Protein AF-M1CQA8-F1 (afdb_monomer_lite)

Foldseek 3Di:
DDDDPDPPQVSVVVVVVVDVAAEDEDQAECLDPPCVPPDCWDWDDPPGPTHIYHHPCHQPALLNVVCCCVVVVPDDDCVQQQQQLDDDDPVFFDHQPVQWDDDPPDPDTGGHGNSPPLDRNCSCVRGHDPPDDDDDDDDDDDDDDDDDDDDPPPVAFEEEEEEEDVCCVVVVDPDPVLVVVCVVCVVVRHHYPYYYYFYLDLQRLLVVCLVRVVPGPYYHYDDLLALDPSSRNVVSVCVNSVHDFHFDVSVLVVVCVVVPPPPPDDPSSSRSNGDDDDDDD

InterPro domains:
  IPR001453 MoaB/Mog domain [PF00994] (161-259)
  IPR001453 MoaB/Mog domain [SM00852] (160-280)
  IPR002500 Phosphoadenosine phosphosulphate reductase domain [PF01507] (13-95)
  IPR014729 Rossmann-like alpha/beta/alpha sandwich fold [G3DSA:3.40.50.620] (3-131)
  IPR036425 MoaB/Mog-like domain superfamily [G3DSA:3.40.980.10] (155-278)
  IPR036425 MoaB/Mog-like domain superfamily [SSF53218] (156-260)

Organism: Solanum tuberosum (NCBI:txid4113)

Sequence (281 aa):
MDILRLDFKSGLEALLKANPIRAIFLGVRIGDPTAVGQEQFSPSSPGWPPFMRVNPILDWSYRDVWAFLLVCKVRYCSLYDQGYTSIGSIHDTVPNALLCIRNDNNSEQKFRPAYLLADGRLERSGRVKKFSAPVCGKLSSVCNGLKIEDLNSNNMLTASIIAVGDEILFGTVEDKLGSVLCRKLHSIGWATSLLAVTRNDIDSVAEEVERQKSANDMVFIYGGVGPLHSDVTVAGVAKAFGVRMAPDEEFEEHLRHLIGEKCTGDKNEVKSLLMIKFHRF

pLDDT: mean 78.63, std 20.74, range [25.95, 97.75]

Secondary structure (DSSP, 8-state):
-----S-HHHHHHHHHHHS---EEE----TTSTT-TT--SEEEPPTTSPP-EEE-TTTT--HHHHHHHHHHTT----TTGGGT-SS---TTTB---GGGEE--TT-SSPEE--GGG-S-GGGTTTTB------------------------------EEEEEEE-HHHHTTSS---HHHHHHHHHHHTT-EEEEEEEE-SSHHHHHHHHHHHHTT-SEEEEESS-SSSTT--HHHHHHHHTT------HHHHHHHHHHHGGG--S-TTTGGG---------

Radius of gyration: 25.01 Å; chains: 1; bounding box: 65×77×58 Å

Structure (mmCIF, N/CA/C/O backbone):
data_AF-M1CQA8-F1
#
_entry.id   AF-M1CQA8-F1
#
loop_
_atom_site.group_PDB
_atom_site.id
_atom_site.type_symbol
_atom_site.label_atom_id
_atom_site.label_alt_id
_atom_site.label_comp_id
_atom_site.label_asym_id
_atom_site.label_entity_id
_atom_site.label_seq_id
_atom_site.pdbx_PDB_ins_code
_atom_site.Cartn_x
_atom_site.Cartn_y
_atom_site.Cartn_z
_atom_site.occupancy
_atom_site.B_iso_or_equiv
_atom_site.auth_seq_id
_atom_site.auth_comp_id
_atom_site.auth_asym_id
_atom_site.auth_atom_id
_atom_site.pdbx_PDB_model_num
ATOM 1 N N . MET A 1 1 ? -24.572 2.070 23.425 1.00 50.31 1 MET A N 1
ATOM 2 C CA . MET A 1 1 ? -23.670 2.787 22.502 1.00 50.31 1 MET A CA 1
ATOM 3 C C . MET A 1 1 ? -23.592 4.206 23.009 1.00 50.31 1 MET A C 1
ATOM 5 O O . MET A 1 1 ? -24.602 4.897 22.954 1.00 50.31 1 MET A O 1
ATOM 9 N N . ASP A 1 2 ? -22.443 4.604 23.538 1.00 61.88 2 ASP A N 1
ATOM 10 C CA . ASP A 1 2 ? -22.225 5.987 23.949 1.00 61.88 2 ASP A CA 1
ATOM 11 C C . ASP A 1 2 ? -21.844 6.806 22.717 1.00 61.88 2 ASP A C 1
ATOM 13 O O . ASP A 1 2 ? -20.936 6.439 21.971 1.00 61.88 2 ASP A O 1
ATOM 17 N N . ILE A 1 3 ? -22.578 7.888 22.464 1.00 70.62 3 ILE A N 1
ATOM 18 C CA . ILE A 1 3 ? -22.318 8.782 21.334 1.00 70.62 3 ILE A CA 1
ATOM 19 C C . ILE A 1 3 ? -21.523 9.973 21.859 1.00 70.62 3 ILE A C 1
ATOM 21 O O . ILE A 1 3 ? -22.058 10.832 22.562 1.00 70.62 3 ILE A O 1
ATOM 25 N N . LEU A 1 4 ? -20.244 10.036 21.497 1.00 67.19 4 LEU A N 1
ATOM 26 C CA . LEU A 1 4 ? -19.391 11.185 21.783 1.00 67.19 4 LEU A CA 1
ATOM 27 C C . LEU A 1 4 ? -19.740 12.316 20.804 1.00 67.19 4 LEU A C 1
ATOM 29 O O . LEU A 1 4 ? -19.636 12.147 19.593 1.00 67.19 4 LEU A O 1
ATOM 33 N N . ARG A 1 5 ? -20.180 13.466 21.331 1.00 77.00 5 ARG A N 1
ATOM 34 C CA . ARG A 1 5 ? -20.538 14.665 20.537 1.00 77.00 5 ARG A CA 1
ATOM 35 C C . ARG A 1 5 ? -19.385 15.657 20.348 1.00 77.00 5 ARG A C 1
ATOM 37 O O . ARG A 1 5 ? -19.578 16.700 19.732 1.00 77.00 5 ARG A O 1
ATOM 44 N N . LEU A 1 6 ? -18.225 15.363 20.925 1.00 79.81 6 LEU A N 1
ATOM 45 C CA . LEU A 1 6 ? -17.011 16.167 20.792 1.00 79.81 6 LEU A CA 1
ATOM 46 C C . LEU A 1 6 ? -16.274 15.805 19.497 1.00 79.81 6 LEU A C 1
ATOM 48 O O . LEU A 1 6 ? -16.574 14.784 18.874 1.00 79.81 6 LEU A O 1
ATOM 52 N N . ASP A 1 7 ? -15.285 16.612 19.109 1.00 86.38 7 ASP A N 1
ATOM 53 C CA . ASP A 1 7 ? -14.330 16.177 18.094 1.00 86.38 7 ASP A CA 1
ATOM 54 C C . ASP A 1 7 ? -13.608 14.903 18.558 1.00 86.38 7 ASP A C 1
ATOM 56 O O . ASP A 1 7 ? -13.521 14.595 19.751 1.00 86.38 7 ASP A O 1
ATOM 60 N N . PHE A 1 8 ? -13.101 14.134 17.597 1.00 86.44 8 PHE A N 1
ATOM 61 C CA . PHE A 1 8 ? -12.578 12.798 17.864 1.00 86.44 8 PHE A CA 1
ATOM 62 C C . PHE A 1 8 ? -11.457 12.792 18.914 1.00 86.44 8 PHE A C 1
ATOM 64 O O . PHE A 1 8 ? -11.415 11.892 19.753 1.00 86.44 8 PHE A O 1
ATOM 71 N N . LYS A 1 9 ? -10.580 13.805 18.915 1.00 89.62 9 LYS A N 1
ATOM 72 C CA . LYS A 1 9 ? -9.473 13.884 19.871 1.00 89.62 9 LYS A CA 1
ATOM 73 C C . LYS A 1 9 ? -9.993 14.175 21.276 1.00 89.62 9 LYS A C 1
ATOM 75 O O . LYS A 1 9 ? -9.670 13.424 22.194 1.00 89.62 9 LYS A O 1
ATOM 80 N N . SER A 1 10 ? -10.817 15.207 21.455 1.00 90.19 10 SER A N 1
ATOM 81 C CA . SER A 1 10 ? -11.375 15.526 22.776 1.00 90.19 10 SER A CA 1
ATOM 82 C C . SER A 1 10 ? -12.298 14.426 23.305 1.00 90.19 10 SER A C 1
ATOM 84 O O . SER A 1 10 ? -12.284 14.133 24.501 1.00 90.19 10 SER A O 1
ATOM 86 N N . GLY A 1 11 ? -13.052 13.760 22.427 1.00 90.62 11 GLY A N 1
ATOM 87 C CA . GLY A 1 11 ? -13.847 12.584 22.782 1.00 90.62 11 GLY A CA 1
ATOM 88 C C . GLY A 1 11 ? -12.982 11.425 23.284 1.00 90.62 11 GLY A C 1
ATOM 89 O O . GLY A 1 11 ? -13.295 10.824 24.312 1.00 90.62 11 GLY A O 1
ATOM 90 N N . LEU A 1 12 ? -11.865 11.150 22.605 1.00 90.69 12 LEU A N 1
ATOM 91 C CA . LEU A 1 12 ? -10.917 10.119 23.019 1.00 90.69 12 LEU A CA 1
ATOM 92 C C . LEU A 1 12 ? -10.228 10.470 24.345 1.00 90.69 12 LEU A C 1
ATOM 94 O O . LEU A 1 12 ? -10.113 9.616 25.220 1.00 90.69 12 LEU A O 1
ATOM 98 N N . GLU A 1 13 ? -9.820 11.727 24.534 1.00 91.62 13 GLU A N 1
ATOM 99 C CA . GLU A 1 13 ? -9.256 12.204 25.803 1.00 91.62 13 GLU A CA 1
ATOM 100 C C . GLU A 1 13 ? -10.237 12.028 26.968 1.00 91.62 13 GLU A C 1
ATOM 102 O O . GLU A 1 13 ? -9.842 11.571 28.042 1.00 91.62 13 GLU A O 1
ATOM 107 N N . ALA A 1 14 ? -11.515 12.360 26.767 1.00 90.56 14 ALA A N 1
ATOM 108 C CA . ALA A 1 14 ? -12.550 12.164 27.777 1.00 90.56 14 ALA A CA 1
ATOM 109 C C . ALA A 1 14 ? -12.752 10.674 28.104 1.00 90.56 14 ALA A C 1
ATOM 111 O O . ALA A 1 14 ? -12.823 10.310 29.278 1.00 90.56 14 ALA A O 1
ATOM 112 N N . LEU A 1 15 ? -12.775 9.809 27.084 1.00 90.31 15 LEU A N 1
ATOM 113 C CA . LEU A 1 15 ? -12.930 8.361 27.246 1.00 90.31 15 LEU A CA 1
ATOM 114 C C . LEU A 1 15 ? -11.783 7.740 28.059 1.00 90.31 15 LEU A C 1
ATOM 116 O O . LEU A 1 15 ? -12.037 6.929 28.951 1.00 90.31 15 LEU A O 1
ATOM 120 N N . LEU A 1 16 ? -10.542 8.140 27.765 1.00 91.62 16 LEU A N 1
ATOM 121 C CA . LEU A 1 16 ? -9.335 7.664 28.448 1.00 91.62 16 LEU A CA 1
ATOM 122 C C . LEU A 1 16 ? -9.201 8.213 29.874 1.00 91.62 16 LEU A C 1
ATOM 124 O O . LEU A 1 16 ? -8.612 7.559 30.726 1.00 91.62 16 LEU A O 1
ATOM 128 N N . LYS A 1 17 ? -9.749 9.400 30.163 1.00 90.44 17 LYS A N 1
ATOM 129 C CA . LYS A 1 17 ? -9.827 9.922 31.539 1.00 90.44 17 LYS A CA 1
ATOM 130 C C . LYS A 1 17 ? -10.884 9.197 32.367 1.00 90.44 17 LYS A C 1
ATOM 132 O O . LYS A 1 17 ? -10.680 8.982 33.556 1.00 90.44 17 LYS A O 1
ATOM 137 N N . ALA A 1 18 ? -12.012 8.848 31.750 1.00 92.56 18 ALA A N 1
ATOM 138 C CA . ALA A 1 18 ? -13.124 8.195 32.430 1.00 92.56 18 ALA A CA 1
ATOM 139 C C . ALA A 1 18 ? -12.870 6.705 32.716 1.00 92.56 18 ALA A C 1
ATOM 141 O O . ALA A 1 18 ? -13.478 6.154 33.630 1.00 92.56 18 ALA A O 1
ATOM 142 N N . ASN A 1 19 ? -11.989 6.052 31.952 1.00 90.50 19 ASN A N 1
ATOM 143 C CA . ASN A 1 19 ? -11.763 4.610 32.032 1.00 90.50 19 ASN A CA 1
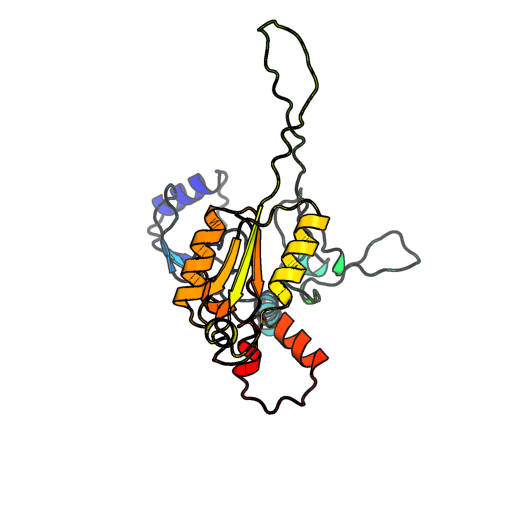ATOM 144 C C . ASN A 1 19 ? -10.264 4.275 32.040 1.00 90.50 19 ASN A C 1
ATOM 146 O O . ASN A 1 19 ? -9.507 4.896 31.298 1.00 90.50 19 ASN A O 1
ATOM 150 N N . PRO A 1 20 ? -9.817 3.237 32.771 1.00 91.50 20 PRO A N 1
ATOM 151 C CA . PRO A 1 20 ? -8.413 2.816 32.819 1.00 91.50 20 PRO A CA 1
ATOM 152 C C . PRO A 1 20 ? -7.988 2.030 31.559 1.00 91.50 20 PRO A C 1
ATOM 154 O O . PRO A 1 20 ? -7.476 0.913 31.635 1.00 91.50 20 PRO A O 1
ATOM 157 N N . ILE A 1 21 ? -8.224 2.595 30.375 1.00 94.12 21 ILE A N 1
ATOM 158 C CA . ILE A 1 21 ? -7.898 1.982 29.083 1.00 94.12 21 ILE A CA 1
ATOM 159 C C . ILE A 1 21 ? -6.398 2.143 28.822 1.00 94.12 21 ILE A C 1
ATOM 161 O O . ILE A 1 21 ? -5.878 3.254 28.789 1.00 94.12 21 ILE A O 1
ATOM 165 N N . ARG A 1 22 ? -5.698 1.024 28.602 1.00 92.44 22 ARG A N 1
ATOM 166 C CA . ARG A 1 22 ? -4.252 1.016 28.290 1.00 92.44 22 ARG A CA 1
ATOM 167 C C . ARG A 1 22 ? -3.959 0.762 26.813 1.00 92.44 22 ARG A C 1
ATOM 169 O O . ARG A 1 22 ? -2.916 1.178 26.312 1.00 92.44 22 ARG A O 1
ATOM 176 N N . ALA A 1 23 ? -4.870 0.079 26.126 1.00 95.50 23 ALA A N 1
ATOM 177 C CA . ALA A 1 23 ? -4.721 -0.319 24.737 1.00 95.50 23 ALA A CA 1
ATOM 178 C C . ALA A 1 23 ? -6.053 -0.207 23.993 1.00 95.50 23 ALA A C 1
ATOM 180 O O . ALA A 1 23 ? -7.115 -0.432 24.575 1.00 95.50 23 ALA A O 1
ATOM 181 N N . ILE A 1 24 ? -5.978 0.125 22.708 1.00 95.12 24 ILE A N 1
ATOM 182 C CA . ILE A 1 24 ? -7.124 0.240 21.810 1.00 95.12 24 ILE A CA 1
ATOM 183 C C . ILE A 1 24 ? -6.837 -0.594 20.566 1.00 95.12 24 ILE A C 1
ATOM 185 O O . ILE A 1 24 ? -5.811 -0.408 19.910 1.00 95.12 24 ILE A O 1
ATOM 189 N N . PHE A 1 25 ? -7.763 -1.495 20.240 1.00 95.44 25 PHE A N 1
ATOM 190 C CA . PHE A 1 25 ? -7.742 -2.233 18.984 1.00 95.44 25 PHE A CA 1
ATOM 191 C C . PHE A 1 25 ? -8.214 -1.335 17.844 1.00 95.44 25 PHE A C 1
ATOM 193 O O . PHE A 1 25 ? -9.294 -0.748 17.920 1.00 95.44 25 PHE A O 1
ATOM 200 N N . LEU A 1 26 ? -7.418 -1.247 16.785 1.00 93.75 26 LEU A N 1
ATOM 201 C CA . LEU A 1 26 ? -7.743 -0.498 15.580 1.00 93.75 26 LEU A CA 1
ATOM 202 C C . LEU A 1 26 ? -7.804 -1.451 14.387 1.00 93.75 26 LEU A C 1
ATOM 204 O O . LEU A 1 26 ? -6.929 -2.291 14.187 1.00 93.75 26 LEU A O 1
ATOM 208 N N . GLY A 1 27 ? -8.842 -1.291 13.570 1.00 92.69 27 GLY A N 1
ATOM 209 C CA . GLY A 1 27 ? -9.016 -2.024 12.316 1.00 92.69 27 GLY A CA 1
ATOM 210 C C . GLY A 1 27 ? -8.320 -1.349 11.135 1.00 92.69 27 GLY A C 1
ATOM 211 O O . GLY A 1 27 ? -8.938 -1.215 10.085 1.00 92.69 27 GLY A O 1
ATOM 212 N N . VAL A 1 28 ? -7.095 -0.848 11.323 1.00 91.69 28 VAL A N 1
ATOM 213 C CA . VAL A 1 28 ? -6.298 -0.241 10.243 1.00 91.69 28 VAL A CA 1
ATOM 214 C C . VAL A 1 28 ? -5.466 -1.304 9.532 1.00 91.69 28 VAL A C 1
ATOM 216 O O . VAL A 1 28 ? -4.952 -2.218 10.175 1.00 91.69 28 VAL A O 1
ATOM 219 N N . ARG A 1 29 ? -5.309 -1.156 8.217 1.00 92.88 29 ARG A N 1
ATOM 220 C CA . ARG A 1 29 ? -4.449 -1.987 7.359 1.00 92.88 29 ARG A CA 1
ATOM 221 C C . ARG A 1 29 ? -3.338 -1.141 6.752 1.00 92.88 29 ARG A C 1
ATOM 223 O O . ARG A 1 29 ? -3.488 0.068 6.611 1.00 92.88 29 ARG A O 1
ATOM 230 N N . ILE A 1 30 ? -2.243 -1.760 6.321 1.00 85.56 30 ILE A N 1
ATOM 231 C CA . ILE A 1 30 ? -1.056 -1.073 5.786 1.00 85.56 30 ILE A CA 1
ATOM 232 C C . ILE A 1 30 ? -1.360 -0.236 4.534 1.00 85.56 30 ILE A C 1
ATOM 234 O O . ILE A 1 30 ? -0.685 0.751 4.257 1.00 85.56 30 ILE A O 1
ATOM 238 N N . GLY A 1 31 ? -2.411 -0.602 3.793 1.00 79.12 31 GLY A N 1
ATOM 239 C CA . GLY A 1 31 ? -2.896 0.151 2.638 1.00 79.12 31 GLY A CA 1
ATOM 240 C C . GLY A 1 31 ? -3.674 1.427 2.982 1.00 79.12 31 GLY A C 1
ATOM 241 O O . GLY A 1 31 ? -3.933 2.222 2.074 1.00 79.12 31 GLY A O 1
ATOM 242 N N . ASP A 1 32 ? -4.045 1.635 4.249 1.00 86.56 32 ASP A N 1
ATOM 243 C CA . ASP A 1 32 ? -4.839 2.782 4.680 1.00 86.56 32 ASP A CA 1
ATOM 244 C C . ASP A 1 32 ? -3.980 4.048 4.844 1.00 86.56 32 ASP A C 1
ATOM 246 O O . ASP A 1 32 ? -2.866 3.980 5.368 1.00 86.56 32 ASP A O 1
ATOM 250 N N . PRO A 1 33 ? -4.508 5.246 4.507 1.00 85.31 33 PRO A N 1
ATOM 251 C CA . PRO A 1 33 ? -3.751 6.500 4.605 1.00 85.31 33 PRO A CA 1
ATOM 252 C C . PRO A 1 33 ? -3.179 6.802 5.997 1.00 85.31 33 PRO A C 1
ATOM 254 O O . PRO A 1 33 ? -2.186 7.507 6.120 1.00 85.31 33 PRO A O 1
ATOM 257 N N . THR A 1 34 ? -3.813 6.294 7.056 1.00 82.94 34 THR A N 1
ATOM 258 C CA . THR A 1 34 ? -3.425 6.554 8.449 1.00 82.94 34 THR A CA 1
ATOM 259 C C . THR A 1 34 ? -2.436 5.535 9.011 1.00 82.94 34 THR A C 1
ATOM 261 O O . THR A 1 34 ? -1.974 5.717 10.135 1.00 82.94 34 THR A O 1
ATOM 264 N N . ALA A 1 35 ? -2.136 4.454 8.284 1.00 84.62 35 ALA A N 1
ATOM 265 C CA . ALA A 1 35 ? -1.299 3.355 8.767 1.00 84.62 35 ALA A CA 1
ATOM 266 C C . ALA A 1 35 ? 0.203 3.559 8.510 1.00 84.62 35 ALA A C 1
ATOM 268 O O . ALA A 1 35 ? 1.012 2.762 8.980 1.00 84.62 35 ALA A O 1
ATOM 269 N N . VAL A 1 36 ? 0.587 4.620 7.791 1.00 80.31 36 VAL A N 1
ATOM 270 C CA . VAL A 1 36 ? 1.990 4.917 7.464 1.00 80.31 36 VAL A CA 1
ATOM 271 C C . VAL A 1 36 ? 2.831 4.991 8.743 1.00 80.31 36 VAL A C 1
ATOM 273 O O . VAL A 1 36 ? 2.519 5.753 9.658 1.00 80.31 36 VAL A O 1
ATOM 276 N N . GLY A 1 37 ? 3.886 4.174 8.805 1.00 80.56 37 GLY A N 1
ATOM 277 C CA . GLY A 1 37 ? 4.798 4.096 9.950 1.00 80.56 37 GLY A CA 1
ATOM 278 C C . GLY A 1 37 ? 4.223 3.423 11.202 1.00 80.56 37 GLY A C 1
ATOM 279 O O . GLY A 1 37 ? 4.862 3.467 12.250 1.00 80.56 37 GLY A O 1
ATOM 280 N N . GLN A 1 38 ? 3.030 2.821 11.138 1.00 86.56 38 GLN A N 1
ATOM 281 C CA . GLN A 1 38 ? 2.493 2.045 12.255 1.00 86.56 38 GLN A CA 1
ATOM 282 C C . GLN A 1 38 ? 2.997 0.600 12.231 1.00 86.56 38 GLN A C 1
ATOM 284 O O . GLN A 1 38 ? 3.087 -0.035 11.183 1.00 86.56 38 GLN A O 1
ATOM 289 N N . GLU A 1 39 ? 3.249 0.064 13.422 1.00 90.50 39 GLU A N 1
ATOM 290 C CA . GLU A 1 39 ? 3.505 -1.357 13.655 1.00 90.50 39 GLU A CA 1
ATOM 291 C C . GLU A 1 39 ? 2.263 -2.048 14.236 1.00 90.50 39 GLU A C 1
ATOM 293 O O . GLU A 1 39 ? 1.253 -1.404 14.543 1.00 90.50 39 GLU A O 1
ATOM 298 N N . GLN A 1 40 ? 2.334 -3.373 14.407 1.00 92.38 40 GLN A N 1
ATOM 299 C CA . GLN A 1 40 ? 1.255 -4.161 15.014 1.00 92.38 40 GLN A CA 1
ATOM 300 C C . GLN A 1 40 ? 0.932 -3.686 16.441 1.00 92.38 40 GLN A C 1
ATOM 302 O O . GLN A 1 40 ? -0.229 -3.692 16.852 1.00 92.38 40 GLN A O 1
ATOM 307 N N . PHE A 1 41 ? 1.953 -3.204 17.154 1.00 94.44 41 PHE A N 1
ATOM 308 C CA . PHE A 1 41 ? 1.840 -2.507 18.428 1.00 94.44 41 PHE A CA 1
ATOM 309 C C . PHE A 1 41 ? 2.596 -1.188 18.321 1.00 94.44 41 PHE A C 1
ATOM 311 O O . PHE A 1 41 ? 3.786 -1.187 18.031 1.00 94.44 41 PHE A O 1
ATOM 318 N N . SER A 1 42 ? 1.931 -0.057 18.538 1.00 92.31 42 SER A N 1
ATOM 319 C CA . SER A 1 42 ? 2.614 1.242 18.518 1.00 92.31 42 SER A CA 1
ATOM 320 C C . SER A 1 42 ? 1.983 2.231 19.496 1.00 92.31 42 SER A C 1
ATOM 322 O O . SER A 1 42 ? 0.765 2.220 19.675 1.00 92.31 42 SER A O 1
ATOM 324 N N . PRO A 1 43 ? 2.763 3.114 20.143 1.00 93.94 43 PRO A N 1
ATOM 325 C CA . PRO A 1 43 ? 2.196 4.159 20.987 1.00 93.94 43 PRO A CA 1
ATOM 326 C C . PRO A 1 43 ? 1.401 5.165 20.147 1.00 93.94 43 PRO A C 1
ATOM 328 O O . PRO A 1 43 ? 1.681 5.366 18.966 1.00 93.94 43 PRO A O 1
ATOM 331 N N . SER A 1 44 ? 0.429 5.835 20.759 1.00 91.94 44 SER A N 1
ATOM 332 C CA . SER A 1 44 ? -0.251 6.994 20.173 1.00 91.94 44 SER A CA 1
ATOM 333 C C . SER A 1 44 ? 0.741 8.066 19.696 1.00 91.94 44 SER A C 1
ATOM 335 O O . SER A 1 44 ? 1.799 8.264 20.292 1.00 91.94 44 SER A O 1
ATOM 337 N N . SER A 1 45 ? 0.381 8.798 18.641 1.00 89.25 45 SER A N 1
ATOM 338 C CA . SER A 1 45 ? 1.242 9.839 18.068 1.00 89.25 45 SER A CA 1
ATOM 339 C C . SER A 1 45 ? 1.419 11.036 19.019 1.00 89.25 45 SER A C 1
ATOM 341 O O . SER A 1 45 ? 0.533 11.297 19.838 1.00 89.25 45 SER A O 1
ATOM 343 N N . PRO A 1 46 ? 2.509 11.818 18.898 1.00 89.94 46 PRO A N 1
ATOM 344 C CA . PRO A 1 46 ? 2.682 13.043 19.675 1.00 89.94 46 PRO A CA 1
ATOM 345 C C . PRO A 1 46 ? 1.469 13.976 19.563 1.00 89.94 46 PRO A C 1
ATOM 347 O O . PRO A 1 46 ? 0.898 14.154 18.487 1.00 89.94 46 PRO A O 1
ATOM 350 N N . GLY A 1 47 ? 1.053 14.555 20.690 1.00 89.56 47 GLY A N 1
ATOM 351 C CA . GLY A 1 47 ? -0.124 15.423 20.759 1.00 89.56 47 GLY A CA 1
ATOM 352 C C . GLY A 1 47 ? -1.470 14.692 20.835 1.00 89.56 47 GLY A C 1
ATOM 353 O O . GLY A 1 47 ? -2.493 15.368 20.925 1.00 89.56 47 GLY A O 1
ATOM 354 N N . TRP A 1 48 ? -1.495 13.357 20.832 1.00 91.19 48 TRP A N 1
ATOM 355 C CA . TRP A 1 48 ? -2.664 12.549 21.201 1.00 91.19 48 TRP A CA 1
ATOM 356 C C . TRP A 1 48 ? -2.558 12.079 22.656 1.00 91.19 48 TRP A C 1
ATOM 358 O O . TRP A 1 48 ? -1.443 11.976 23.175 1.00 91.19 48 TRP A O 1
ATOM 368 N N . PRO A 1 49 ? -3.685 11.786 23.334 1.00 91.69 49 PRO A N 1
ATOM 369 C CA . PRO A 1 49 ? -3.623 11.164 24.650 1.00 91.69 49 PRO A CA 1
ATOM 370 C C . PRO A 1 49 ? -2.871 9.826 24.584 1.00 91.69 49 PRO A C 1
ATOM 372 O O . PRO A 1 49 ? -2.979 9.129 23.575 1.00 91.69 49 PRO A O 1
ATOM 375 N N . PRO A 1 50 ? -2.127 9.455 25.640 1.00 92.25 50 PRO A N 1
ATOM 376 C CA . PRO A 1 50 ? -1.286 8.266 25.631 1.00 92.25 50 PRO A CA 1
ATOM 377 C C . PRO A 1 50 ? -2.119 6.980 25.693 1.00 92.25 50 PRO A C 1
ATOM 379 O O . PRO A 1 50 ? -2.852 6.754 26.653 1.00 92.25 50 PRO A O 1
ATOM 382 N N . PHE A 1 51 ? -1.963 6.109 24.696 1.00 94.75 51 PHE A N 1
ATOM 383 C CA . PHE A 1 51 ? -2.462 4.728 24.707 1.00 94.75 51 PHE A CA 1
ATOM 384 C C . PHE A 1 51 ? -1.656 3.850 23.738 1.00 94.75 51 PHE A C 1
ATOM 386 O O . PHE A 1 51 ? -0.975 4.357 22.845 1.00 94.75 51 PHE A O 1
ATOM 393 N N . MET A 1 52 ? -1.739 2.526 23.897 1.00 96.25 52 MET A N 1
ATOM 394 C CA . MET A 1 52 ? -1.175 1.568 22.942 1.00 96.25 52 MET A CA 1
ATOM 395 C C . MET A 1 52 ? -2.167 1.299 21.802 1.00 96.25 52 MET A C 1
ATOM 397 O O . MET A 1 52 ? -3.285 0.843 22.050 1.00 96.25 52 MET A O 1
ATOM 401 N N . ARG A 1 53 ? -1.762 1.532 20.553 1.00 95.69 53 ARG A N 1
ATOM 402 C CA . ARG A 1 53 ? -2.467 1.029 19.368 1.00 95.69 53 ARG A CA 1
ATOM 403 C C . ARG A 1 53 ? -2.146 -0.446 19.191 1.00 95.69 53 ARG A C 1
ATOM 405 O O . ARG A 1 53 ? -0.975 -0.821 19.192 1.00 95.69 53 ARG A O 1
ATOM 412 N N . VAL A 1 54 ? -3.182 -1.254 19.016 1.00 96.75 54 VAL A N 1
ATOM 413 C CA . VAL A 1 54 ? -3.076 -2.669 18.660 1.00 96.75 54 VAL A CA 1
ATOM 414 C C . VAL A 1 54 ? -3.750 -2.844 17.307 1.00 96.75 54 VAL A C 1
ATOM 416 O O . VAL A 1 54 ? -4.942 -2.569 17.191 1.00 96.75 54 VAL A O 1
ATOM 419 N N . ASN A 1 55 ? -3.003 -3.289 16.298 1.00 95.00 55 ASN A N 1
ATOM 420 C CA . ASN A 1 55 ? -3.446 -3.387 14.905 1.00 95.00 55 ASN A CA 1
ATOM 421 C C . ASN A 1 55 ? -3.417 -4.861 14.439 1.00 95.00 55 ASN A C 1
ATOM 423 O O . ASN A 1 55 ? -2.477 -5.256 13.751 1.00 95.00 55 ASN A O 1
ATOM 427 N N . PRO A 1 56 ? -4.395 -5.716 14.810 1.00 94.25 56 PRO A N 1
ATOM 428 C CA . PRO A 1 56 ? -4.318 -7.163 14.564 1.00 94.25 56 PRO A CA 1
ATOM 429 C C . PRO A 1 56 ? -4.380 -7.561 13.092 1.00 94.25 56 PRO A C 1
ATOM 431 O O . PRO A 1 56 ? -3.985 -8.668 12.751 1.00 94.25 56 PRO A O 1
ATOM 434 N N . ILE A 1 57 ? -4.927 -6.679 12.255 1.00 93.75 57 ILE A N 1
ATOM 435 C CA . ILE A 1 57 ? -5.152 -6.910 10.827 1.00 93.75 57 ILE A CA 1
ATOM 436 C C . ILE A 1 57 ? -4.270 -6.006 9.961 1.00 93.75 57 ILE A C 1
ATOM 438 O O . ILE A 1 57 ? -4.606 -5.749 8.812 1.00 93.75 57 ILE A O 1
ATOM 442 N N . LEU A 1 58 ? -3.173 -5.466 10.505 1.00 90.94 58 LEU A N 1
ATOM 443 C CA . LEU A 1 58 ? -2.345 -4.471 9.812 1.00 90.94 58 LEU A CA 1
ATOM 444 C C . LEU A 1 58 ? -1.859 -4.961 8.440 1.00 90.94 58 LEU A C 1
ATOM 446 O O . LEU A 1 58 ? -1.764 -4.196 7.489 1.00 90.94 58 LEU A O 1
ATOM 450 N N . ASP A 1 59 ? -1.568 -6.243 8.358 1.00 86.94 59 ASP A N 1
ATOM 451 C CA . ASP A 1 59 ? -1.032 -6.995 7.237 1.00 86.94 59 ASP A CA 1
ATOM 452 C C . ASP A 1 59 ? -2.115 -7.663 6.371 1.00 86.94 59 ASP A C 1
ATOM 454 O O . ASP A 1 59 ? -1.786 -8.322 5.391 1.00 86.94 59 ASP A O 1
ATOM 458 N N . TRP A 1 60 ? -3.402 -7.454 6.673 1.00 91.25 60 TRP A N 1
ATOM 459 C CA . TRP A 1 60 ? -4.499 -7.973 5.853 1.00 91.25 60 TRP A CA 1
ATOM 460 C C . TRP A 1 60 ? -4.672 -7.163 4.566 1.00 91.25 60 TRP A C 1
ATOM 462 O O . TRP A 1 60 ? -4.696 -5.927 4.573 1.00 91.25 60 TRP A O 1
ATOM 472 N N . SER A 1 61 ? -4.892 -7.869 3.462 1.00 86.75 61 SER A N 1
ATOM 473 C CA . SER A 1 61 ? -5.281 -7.302 2.173 1.00 86.75 61 SER A CA 1
ATOM 474 C C . SER A 1 61 ? -6.781 -6.964 2.117 1.00 86.75 61 SER A C 1
ATOM 476 O O . SER A 1 61 ? -7.550 -7.193 3.054 1.00 86.75 61 SER A O 1
ATOM 478 N N . TYR A 1 62 ? -7.238 -6.382 1.003 1.00 91.12 62 TYR A N 1
ATOM 479 C CA . TYR A 1 62 ? -8.675 -6.219 0.731 1.00 91.12 62 TYR A CA 1
ATOM 480 C C . TYR A 1 62 ? -9.397 -7.569 0.651 1.00 91.12 62 TYR A C 1
ATOM 482 O O . TYR A 1 62 ? -10.508 -7.725 1.162 1.00 91.12 62 TYR A O 1
ATOM 490 N N . ARG A 1 63 ? -8.736 -8.557 0.044 1.00 89.69 63 ARG A N 1
ATOM 491 C CA . ARG A 1 63 ? -9.250 -9.910 -0.129 1.00 89.69 63 ARG A CA 1
ATOM 492 C C . ARG A 1 63 ? -9.389 -10.630 1.205 1.00 89.69 63 ARG A C 1
ATOM 494 O O . ARG A 1 63 ? -10.433 -11.230 1.427 1.00 89.69 63 ARG A O 1
ATOM 501 N N . ASP A 1 64 ? -8.407 -10.517 2.099 1.00 90.19 64 ASP A N 1
ATOM 502 C CA . ASP A 1 64 ? -8.448 -11.151 3.426 1.00 90.19 64 ASP A CA 1
ATOM 503 C C . ASP A 1 64 ? -9.647 -10.680 4.245 1.00 90.19 64 ASP A C 1
ATOM 505 O O . ASP A 1 64 ? -10.360 -11.488 4.844 1.00 90.19 64 ASP A O 1
ATOM 509 N N . VAL A 1 65 ? -9.924 -9.370 4.206 1.00 94.38 65 VAL A N 1
ATOM 510 C CA . VAL A 1 65 ? -11.099 -8.785 4.862 1.00 94.38 65 VAL A CA 1
ATOM 511 C C . VAL A 1 65 ? -12.377 -9.434 4.334 1.00 94.38 65 VAL A C 1
ATOM 513 O O . VAL A 1 65 ? -13.190 -9.916 5.124 1.00 94.38 65 VAL A O 1
ATOM 516 N N . TRP A 1 66 ? -12.560 -9.495 3.013 1.00 95.00 66 TRP A N 1
ATOM 517 C CA . TRP A 1 66 ? -13.767 -10.090 2.434 1.00 95.00 66 TRP A CA 1
ATOM 518 C C . TRP A 1 66 ? -13.854 -11.597 2.630 1.00 95.00 66 TRP A C 1
ATOM 520 O O . TRP A 1 66 ? -14.931 -12.097 2.955 1.00 95.00 66 TRP A O 1
ATOM 530 N N . ALA A 1 67 ? -12.744 -12.317 2.489 1.00 90.00 67 ALA A N 1
ATOM 531 C CA . ALA A 1 67 ? -12.678 -13.749 2.737 1.00 90.00 67 ALA A CA 1
ATOM 532 C C . ALA A 1 67 ? -13.125 -14.056 4.168 1.00 90.00 67 ALA A C 1
ATOM 534 O O . ALA A 1 67 ? -14.024 -14.872 4.362 1.00 90.00 67 ALA A O 1
ATOM 535 N N . PHE A 1 68 ? -12.592 -13.340 5.160 1.00 92.81 68 PHE A N 1
ATOM 536 C CA . PHE A 1 68 ? -12.999 -13.492 6.551 1.00 92.81 68 PHE A CA 1
ATOM 537 C C . PHE A 1 68 ? -14.485 -13.176 6.758 1.00 92.81 68 PHE A C 1
ATOM 539 O O . PHE A 1 68 ? -15.213 -13.995 7.317 1.00 92.81 68 PHE A O 1
ATOM 546 N N . LEU A 1 69 ? -14.963 -12.020 6.280 1.00 93.75 69 LEU A N 1
ATOM 547 C CA . LEU A 1 69 ? -16.361 -11.614 6.461 1.00 93.75 69 LEU A CA 1
ATOM 548 C C . LEU A 1 69 ? -17.340 -12.633 5.859 1.00 93.75 69 LEU A C 1
ATOM 550 O O . LEU A 1 69 ? -18.334 -12.980 6.500 1.00 93.75 69 LEU A O 1
ATOM 554 N N . LEU A 1 70 ? -17.055 -13.135 4.655 1.00 92.38 70 LEU A N 1
ATOM 555 C CA . LEU A 1 70 ? -17.918 -14.080 3.945 1.00 92.38 70 LEU A CA 1
ATOM 556 C C . LEU A 1 70 ? -17.842 -15.492 4.539 1.00 92.38 70 LEU A C 1
ATOM 558 O O . LEU A 1 70 ? -18.884 -16.097 4.800 1.00 92.38 70 LEU A O 1
ATOM 562 N N . VAL A 1 71 ? -16.637 -16.010 4.799 1.00 92.12 71 VAL A N 1
ATOM 563 C CA . VAL A 1 71 ? -16.431 -17.362 5.350 1.00 92.12 71 VAL A CA 1
ATOM 564 C C . VAL A 1 71 ? -16.996 -17.461 6.764 1.00 92.12 71 VAL A C 1
ATOM 566 O O . VAL A 1 71 ? -17.727 -18.402 7.077 1.00 92.12 71 VAL A O 1
ATOM 569 N N . CYS A 1 72 ? -16.728 -16.463 7.609 1.00 93.44 72 CYS A N 1
ATOM 570 C CA . CYS A 1 72 ? -17.238 -16.419 8.978 1.00 93.44 72 CYS A CA 1
ATOM 571 C C . CYS A 1 72 ? -18.686 -15.910 9.065 1.00 93.44 72 CYS A C 1
ATOM 573 O O . CYS A 1 72 ? -19.240 -15.854 10.163 1.00 93.44 72 CYS A O 1
ATOM 575 N N . LYS A 1 73 ? -19.315 -15.560 7.930 1.00 94.44 73 LYS A N 1
ATOM 576 C CA . LYS A 1 73 ? -20.694 -15.047 7.844 1.00 94.44 73 LYS A CA 1
ATOM 577 C C . LYS A 1 73 ? -20.943 -13.867 8.790 1.00 94.44 73 LYS A C 1
ATOM 579 O O . LYS A 1 73 ? -21.995 -13.759 9.426 1.00 94.44 73 LYS A O 1
ATOM 584 N N . VAL A 1 74 ? -19.955 -12.985 8.898 1.00 94.44 74 VAL A N 1
ATOM 585 C CA . VAL A 1 74 ? -20.036 -11.777 9.719 1.00 94.44 74 VAL A CA 1
ATOM 586 C C . VAL A 1 74 ? -20.996 -10.804 9.045 1.00 94.44 74 VAL A C 1
ATOM 588 O O . VAL A 1 74 ? -20.910 -10.566 7.841 1.00 94.44 74 VAL A O 1
ATOM 591 N N . ARG A 1 75 ? -21.920 -10.213 9.810 1.00 96.81 75 ARG A N 1
ATOM 592 C CA . ARG A 1 75 ? -22.795 -9.165 9.268 1.00 96.81 75 ARG A CA 1
ATOM 593 C C . ARG A 1 75 ? -21.965 -7.922 8.951 1.00 96.81 75 ARG A C 1
ATOM 595 O O . ARG A 1 75 ? -21.275 -7.410 9.829 1.00 96.81 75 ARG A O 1
ATOM 602 N N . TYR A 1 76 ? -22.091 -7.414 7.732 1.00 95.75 76 TYR A N 1
ATOM 603 C CA . TYR A 1 76 ? -21.452 -6.179 7.280 1.00 95.75 76 TYR A CA 1
ATOM 604 C C . TYR A 1 76 ? -22.492 -5.158 6.799 1.00 95.75 76 TYR A C 1
ATOM 606 O O . TYR A 1 76 ? -23.685 -5.44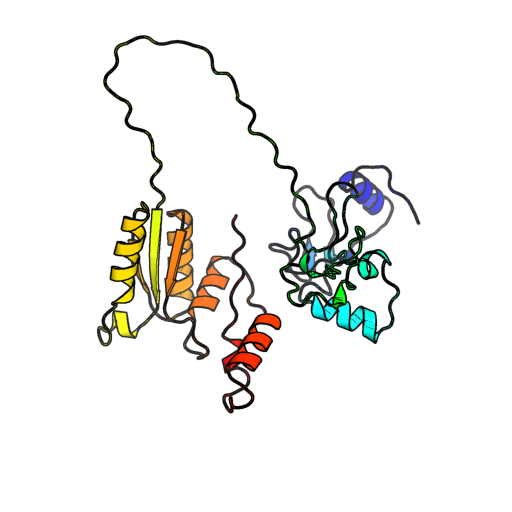6 6.707 1.00 95.75 76 TYR A O 1
ATOM 614 N N . CYS A 1 77 ? -22.047 -3.924 6.554 1.00 95.94 77 CYS A N 1
ATOM 615 C CA . CYS A 1 77 ? -22.910 -2.833 6.104 1.00 95.94 77 CYS A CA 1
ATOM 616 C C . CYS A 1 77 ? -23.461 -3.098 4.692 1.00 95.94 77 CYS A C 1
ATOM 618 O O . CYS A 1 77 ? -22.692 -3.316 3.762 1.00 95.94 77 CYS A O 1
ATOM 620 N N . SER A 1 78 ? -24.776 -2.982 4.505 1.00 96.94 78 SER A N 1
ATOM 621 C CA . SER A 1 78 ? -25.457 -3.235 3.222 1.00 96.94 78 SER A CA 1
ATOM 622 C C . SER A 1 78 ? -25.074 -2.274 2.090 1.00 96.94 78 SER A C 1
ATOM 624 O O . SER A 1 78 ? -25.380 -2.534 0.929 1.00 96.94 78 SER A O 1
ATOM 626 N N . LEU A 1 79 ? -24.386 -1.166 2.387 1.00 96.69 79 LEU A N 1
ATOM 627 C CA . LEU A 1 79 ? -23.798 -0.310 1.352 1.00 96.69 79 LEU A CA 1
ATOM 628 C C . LEU A 1 79 ? -22.729 -1.054 0.542 1.00 96.69 79 LEU A C 1
ATOM 630 O O . LEU A 1 79 ? -22.578 -0.797 -0.650 1.00 96.69 79 LEU A O 1
ATOM 634 N N . TYR A 1 80 ? -22.029 -2.017 1.143 1.00 97.75 80 TYR A N 1
ATOM 635 C CA . TYR A 1 80 ? -21.058 -2.826 0.413 1.00 97.75 80 TYR A CA 1
ATOM 636 C C . TYR A 1 80 ? -21.717 -3.671 -0.687 1.00 97.75 80 TYR A C 1
ATOM 638 O O . TYR A 1 80 ? -21.110 -3.874 -1.734 1.00 97.75 80 TYR A O 1
ATOM 646 N N . ASP A 1 81 ? -22.982 -4.073 -0.529 1.00 96.81 81 ASP A N 1
ATOM 647 C CA . ASP A 1 81 ? -23.731 -4.775 -1.583 1.00 96.81 81 ASP A CA 1
ATOM 648 C C . ASP A 1 81 ? -24.096 -3.864 -2.764 1.00 96.81 81 ASP A C 1
ATOM 650 O O . ASP A 1 81 ? -24.363 -4.334 -3.867 1.00 96.81 81 ASP A O 1
ATOM 654 N N . GLN A 1 82 ? -24.069 -2.549 -2.545 1.00 95.56 82 GLN A N 1
ATOM 655 C CA . GLN A 1 82 ? -24.430 -1.510 -3.512 1.00 95.56 82 GLN A CA 1
ATOM 656 C C . GLN A 1 82 ? -23.198 -0.911 -4.214 1.00 95.56 82 GLN A C 1
ATOM 658 O O . GLN A 1 82 ? -23.264 0.178 -4.779 1.00 95.56 82 GLN A O 1
ATOM 663 N N . GLY A 1 83 ? -22.055 -1.603 -4.166 1.00 95.56 83 GLY A N 1
ATOM 664 C CA . GLY A 1 83 ? -20.826 -1.211 -4.861 1.00 95.56 83 GLY A CA 1
ATOM 665 C C . GLY A 1 83 ? -19.953 -0.194 -4.136 1.00 95.56 83 GLY A C 1
ATOM 666 O O . GLY A 1 83 ? -18.942 0.239 -4.687 1.00 95.56 83 GLY A O 1
ATOM 667 N N . TYR A 1 84 ? -20.285 0.192 -2.904 1.00 97.12 84 TYR A N 1
ATOM 668 C CA . TYR A 1 84 ? -19.375 0.990 -2.086 1.00 97.12 84 TYR A CA 1
ATOM 669 C C . TYR A 1 84 ? -18.221 0.119 -1.613 1.00 97.12 84 TYR A C 1
ATOM 671 O O . TYR A 1 84 ? -18.452 -0.873 -0.946 1.00 97.12 84 TYR A O 1
ATOM 679 N N . THR A 1 85 ? -16.979 0.490 -1.913 1.00 96.69 85 THR A N 1
ATOM 680 C CA . THR A 1 85 ? -15.796 -0.292 -1.506 1.00 96.69 85 THR A CA 1
ATOM 681 C C . THR A 1 85 ? -15.046 0.335 -0.332 1.00 96.69 85 THR A C 1
ATOM 683 O O . THR A 1 85 ? -14.287 -0.354 0.333 1.00 96.69 85 THR A O 1
ATOM 686 N N . SER A 1 86 ? -15.302 1.612 -0.024 1.00 95.00 86 SER A N 1
ATOM 687 C CA . SER A 1 86 ? -14.745 2.339 1.123 1.00 95.00 86 SER A CA 1
ATOM 688 C C . SER A 1 86 ? -15.768 3.354 1.642 1.00 95.00 86 SER A C 1
ATOM 690 O O . SER A 1 86 ? -16.175 4.232 0.887 1.00 95.00 86 SER A O 1
ATOM 692 N N . ILE A 1 87 ? -16.167 3.271 2.918 1.00 93.81 87 ILE A N 1
ATOM 693 C CA . ILE A 1 87 ? -17.233 4.112 3.507 1.00 93.81 87 ILE A CA 1
ATOM 694 C C . ILE A 1 87 ? -16.652 5.215 4.393 1.00 93.81 87 ILE A C 1
ATOM 696 O O . ILE A 1 87 ? -15.801 4.958 5.242 1.00 93.81 87 ILE A O 1
ATOM 700 N N . GLY A 1 88 ? -17.046 6.473 4.189 1.00 90.06 88 GLY A N 1
ATOM 701 C CA . GLY A 1 88 ? -16.666 7.582 5.080 1.00 90.06 88 GLY A CA 1
ATOM 702 C C . GLY A 1 88 ? -17.768 8.619 5.130 1.00 90.06 88 GLY A C 1
ATOM 703 O O . GLY A 1 88 ? -18.839 8.291 5.625 1.00 90.06 88 GLY A O 1
ATOM 704 N N . SER A 1 89 ? -17.536 9.849 4.671 1.00 89.25 89 SER A N 1
ATOM 705 C CA . SER A 1 89 ? -18.571 10.879 4.769 1.00 89.25 89 SER A CA 1
ATOM 706 C C . SER A 1 89 ? -19.622 10.733 3.670 1.00 89.25 89 SER A C 1
ATOM 708 O O . SER A 1 89 ? -19.320 10.371 2.534 1.00 89.25 89 SER A O 1
ATOM 710 N N . ILE A 1 90 ? -20.859 11.128 3.975 1.00 91.19 90 ILE A N 1
ATOM 711 C CA . ILE A 1 90 ? -21.947 11.230 2.990 1.00 91.19 90 ILE A CA 1
ATOM 712 C C . ILE A 1 90 ? -21.640 12.225 1.855 1.00 91.19 90 ILE A C 1
ATOM 714 O O . ILE A 1 90 ? -22.331 12.236 0.843 1.00 91.19 90 ILE A O 1
ATOM 718 N N . HIS A 1 91 ? -20.619 13.073 2.018 1.00 90.75 91 HIS A N 1
ATOM 719 C CA . HIS A 1 91 ? -20.238 14.098 1.045 1.00 90.75 91 HIS A CA 1
ATOM 720 C C . HIS A 1 91 ? -19.093 13.687 0.112 1.00 90.75 91 HIS A C 1
ATOM 722 O O . HIS A 1 91 ? -18.866 14.365 -0.887 1.00 90.75 91 HIS A O 1
ATOM 728 N N . ASP A 1 92 ? -18.340 12.636 0.446 1.00 91.56 92 ASP A N 1
ATOM 729 C CA . ASP A 1 92 ? -17.103 12.263 -0.259 1.00 91.56 92 ASP A CA 1
ATOM 730 C C . ASP A 1 92 ? -17.061 10.796 -0.695 1.00 91.56 92 ASP A C 1
ATOM 732 O O . ASP A 1 92 ? -16.045 10.328 -1.209 1.00 91.56 92 ASP A O 1
ATOM 736 N N . THR A 1 93 ? -18.157 10.072 -0.480 1.00 94.62 93 THR A N 1
ATOM 737 C CA . THR A 1 93 ? -18.245 8.634 -0.696 1.00 94.62 93 THR A CA 1
ATOM 738 C C . THR A 1 93 ? -19.266 8.330 -1.785 1.00 94.62 93 THR A C 1
ATOM 740 O O . THR A 1 93 ? -20.457 8.587 -1.616 1.00 94.62 93 THR A O 1
ATOM 743 N N . VAL A 1 94 ? -18.807 7.734 -2.884 1.00 94.62 94 VAL A N 1
ATOM 744 C CA . VAL A 1 94 ? -19.645 7.231 -3.984 1.00 94.62 94 VAL A CA 1
ATOM 745 C C . VAL A 1 94 ? -19.348 5.748 -4.256 1.00 94.62 94 VAL A C 1
ATOM 747 O O . VAL A 1 94 ? -18.282 5.264 -3.855 1.00 94.62 94 VAL A O 1
ATOM 750 N N . PRO A 1 95 ? -20.256 5.002 -4.919 1.00 95.19 95 PRO A N 1
ATOM 751 C CA . PRO A 1 95 ? -19.976 3.637 -5.351 1.00 95.19 95 PRO A CA 1
ATOM 752 C C . PRO A 1 95 ? -18.742 3.565 -6.256 1.00 95.19 95 PRO A C 1
ATOM 754 O O . PRO A 1 95 ? -18.428 4.497 -6.999 1.00 95.19 95 PRO A O 1
ATOM 757 N N . ASN A 1 96 ? -18.037 2.439 -6.215 1.00 95.31 96 ASN A N 1
ATOM 758 C CA . ASN A 1 96 ? -16.869 2.217 -7.051 1.00 95.31 96 ASN A CA 1
ATOM 759 C C . ASN A 1 96 ? -17.295 1.994 -8.508 1.00 95.31 96 ASN A C 1
ATOM 761 O O . ASN A 1 96 ? -17.990 1.028 -8.822 1.00 95.31 96 ASN A O 1
ATOM 765 N N . ALA A 1 97 ? -16.847 2.867 -9.414 1.00 93.31 97 ALA A N 1
ATOM 766 C CA . ALA A 1 97 ? -17.226 2.826 -10.826 1.00 93.31 97 ALA A CA 1
ATOM 767 C C . ALA A 1 97 ? -16.855 1.504 -11.525 1.00 93.31 97 ALA A C 1
ATOM 769 O O . ALA A 1 97 ? -17.534 1.100 -12.468 1.00 93.31 97 ALA A O 1
ATOM 770 N N . LEU A 1 98 ? -15.822 0.801 -11.045 1.00 92.75 98 LEU A N 1
ATOM 771 C CA . LEU A 1 98 ? -15.386 -0.493 -11.588 1.00 92.75 98 LEU A CA 1
ATOM 772 C C . LEU A 1 98 ? -16.385 -1.625 -11.324 1.00 92.75 98 LEU A C 1
ATOM 774 O O . LEU A 1 98 ? -16.325 -2.666 -11.971 1.00 92.75 98 LEU A O 1
ATOM 778 N N . LEU A 1 99 ? -17.315 -1.419 -10.391 1.00 94.12 99 LEU A N 1
ATOM 779 C CA . LEU A 1 99 ? -18.382 -2.362 -10.073 1.00 94.12 99 LEU A CA 1
ATOM 780 C C . LEU A 1 99 ? -19.682 -2.056 -10.826 1.00 94.12 99 LEU A C 1
ATOM 782 O O . LEU A 1 99 ? -20.665 -2.772 -10.640 1.00 94.12 99 LEU A O 1
ATOM 786 N N . CYS A 1 100 ? -19.715 -1.015 -11.661 1.00 92.31 100 CYS A N 1
ATOM 787 C CA . CYS A 1 100 ? -20.908 -0.625 -12.406 1.00 92.31 100 CYS A CA 1
ATOM 788 C C . CYS A 1 100 ? -21.278 -1.671 -13.472 1.00 92.31 100 CYS A C 1
ATOM 790 O O . CYS A 1 100 ? -20.450 -2.092 -14.282 1.00 92.31 100 CYS A O 1
ATOM 792 N N . ILE A 1 101 ? -22.548 -2.070 -13.487 1.00 88.56 101 ILE A N 1
ATOM 793 C CA . ILE A 1 101 ? -23.144 -2.970 -14.472 1.00 88.56 101 ILE A CA 1
ATOM 794 C C . ILE A 1 101 ? -23.711 -2.101 -15.595 1.00 88.56 101 ILE A C 1
ATOM 796 O O . ILE A 1 101 ? -24.706 -1.399 -15.406 1.00 88.56 101 ILE A O 1
ATOM 800 N N . ARG A 1 102 ? -23.085 -2.142 -16.774 1.00 78.06 102 ARG A N 1
ATOM 801 C CA . ARG A 1 102 ? -23.606 -1.454 -17.961 1.00 78.06 102 ARG A CA 1
ATOM 802 C C . ARG A 1 102 ? -24.824 -2.211 -18.490 1.00 78.06 102 ARG A C 1
ATOM 804 O O . ARG A 1 102 ? -24.679 -3.330 -18.968 1.00 78.06 102 ARG A O 1
ATOM 811 N N . ASN A 1 103 ? -25.998 -1.593 -18.410 1.00 67.25 103 ASN A N 1
ATOM 812 C CA . ASN A 1 103 ? -27.198 -2.031 -19.117 1.00 67.25 103 ASN A CA 1
ATOM 813 C C . ASN A 1 103 ? -27.558 -0.967 -20.154 1.00 67.25 103 ASN A C 1
ATOM 815 O O . ASN A 1 103 ? -27.771 0.186 -19.788 1.00 67.25 103 ASN A O 1
ATOM 819 N N . ASP A 1 104 ? -27.683 -1.359 -21.420 1.00 62.59 104 ASP A N 1
ATOM 820 C CA . ASP A 1 104 ? -27.953 -0.436 -22.534 1.00 62.59 104 ASP A CA 1
ATOM 821 C C . ASP A 1 104 ? -29.352 0.216 -22.494 1.00 62.59 104 ASP A C 1
ATOM 823 O O . ASP A 1 104 ? -29.623 1.116 -23.278 1.00 62.59 104 ASP A O 1
ATOM 827 N N . ASN A 1 105 ? -30.240 -0.187 -21.572 1.00 63.47 105 ASN A N 1
ATOM 828 C CA . ASN A 1 105 ? -31.663 0.179 -21.602 1.00 63.47 105 ASN A CA 1
ATOM 829 C C . ASN A 1 105 ? -32.264 0.687 -20.274 1.00 63.47 105 ASN A C 1
ATOM 831 O O . ASN A 1 105 ? -33.470 0.562 -20.076 1.00 63.47 105 ASN A O 1
ATOM 835 N N . ASN A 1 106 ? -31.493 1.263 -19.341 1.00 57.09 106 ASN A N 1
ATOM 836 C CA . ASN A 1 106 ? -32.112 1.974 -18.210 1.00 57.09 106 ASN A CA 1
ATOM 837 C C . ASN A 1 106 ? -31.197 3.028 -17.573 1.00 57.09 106 ASN A C 1
ATOM 839 O O . ASN A 1 106 ? -29.998 2.819 -17.430 1.00 57.09 106 ASN A O 1
ATOM 843 N N . SER A 1 107 ? -31.786 4.143 -17.135 1.00 61.56 107 SER A N 1
ATOM 844 C CA . SER A 1 107 ? -31.109 5.298 -16.522 1.00 61.56 107 SER A CA 1
ATOM 845 C C . SER A 1 107 ? -30.578 5.063 -15.097 1.00 61.56 107 SER A C 1
ATOM 847 O O . SER A 1 107 ? -29.968 5.961 -14.520 1.00 61.56 107 SER A O 1
ATOM 849 N N . GLU A 1 108 ? -30.789 3.879 -14.517 1.00 70.44 108 GLU A N 1
ATOM 850 C CA . GLU A 1 108 ? -30.325 3.530 -13.170 1.00 70.44 108 GLU A CA 1
ATOM 851 C C . GLU A 1 108 ? -29.051 2.677 -13.213 1.00 70.44 108 GLU A C 1
ATOM 853 O O . GLU A 1 108 ? -29.050 1.543 -13.699 1.00 70.44 108 GLU A O 1
ATOM 858 N N . GLN A 1 109 ? -27.962 3.216 -12.657 1.00 80.06 109 GLN A N 1
ATOM 859 C CA . GLN A 1 109 ? -26.704 2.490 -12.494 1.00 80.06 109 GLN A CA 1
ATOM 860 C C . GLN A 1 109 ? -26.863 1.417 -11.411 1.00 80.06 109 GLN A C 1
ATOM 862 O O . GLN A 1 109 ? -27.085 1.730 -10.241 1.00 80.06 109 GLN A O 1
ATOM 867 N N . LYS A 1 110 ? -26.725 0.145 -11.794 1.00 91.00 110 LYS A N 1
ATOM 868 C CA . LYS A 1 110 ? -26.628 -0.978 -10.851 1.00 91.00 110 LYS A CA 1
ATOM 869 C C . LYS A 1 110 ? -25.166 -1.312 -10.605 1.00 91.00 110 LYS A C 1
ATOM 871 O O . LYS A 1 110 ? -24.363 -1.272 -11.531 1.00 91.00 110 LYS A O 1
ATOM 876 N N . PHE A 1 111 ? -24.836 -1.694 -9.378 1.00 94.81 111 PHE A N 1
ATOM 877 C CA . PHE A 1 111 ? -23.474 -2.045 -8.994 1.00 94.81 111 PHE A CA 1
ATOM 878 C C . PHE A 1 111 ? -23.395 -3.482 -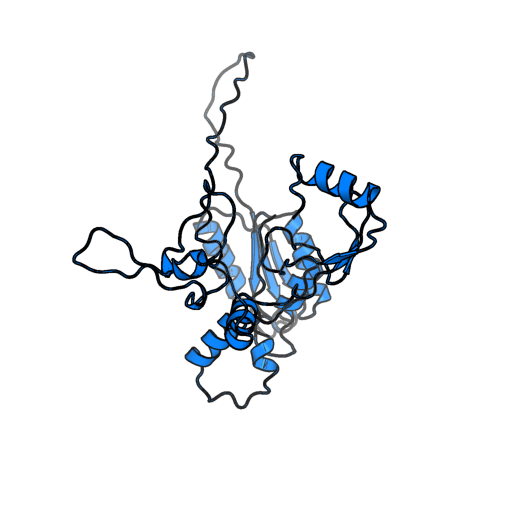8.490 1.00 94.81 111 PHE A C 1
ATOM 880 O O . PHE A 1 111 ? -24.338 -4.010 -7.902 1.00 94.81 111 PHE A O 1
ATOM 887 N N . ARG A 1 112 ? -22.249 -4.110 -8.736 1.00 95.75 112 ARG A N 1
ATOM 888 C CA . ARG A 1 112 ? -21.848 -5.368 -8.111 1.00 95.75 112 ARG A CA 1
ATOM 889 C C . ARG A 1 112 ? -21.428 -5.114 -6.655 1.00 95.75 112 ARG A C 1
ATOM 891 O O . ARG A 1 112 ? -20.939 -4.025 -6.359 1.00 95.75 112 ARG A O 1
ATOM 898 N N . PRO A 1 113 ? -21.567 -6.104 -5.760 1.00 96.88 113 PRO A N 1
ATOM 899 C CA . PRO A 1 113 ? -21.098 -5.986 -4.386 1.00 96.88 113 PRO A CA 1
ATOM 900 C C . PRO A 1 113 ? -19.578 -5.791 -4.303 1.00 96.88 113 PRO A C 1
ATOM 902 O O . PRO A 1 113 ? -18.826 -6.238 -5.169 1.00 96.88 113 PRO A O 1
ATOM 905 N N . ALA A 1 114 ? -19.133 -5.149 -3.225 1.00 96.75 114 ALA A N 1
ATOM 906 C CA . ALA A 1 114 ? -17.759 -4.716 -2.994 1.00 96.75 114 ALA A CA 1
ATOM 907 C C . ALA A 1 114 ? -16.734 -5.855 -3.077 1.00 96.75 114 ALA A C 1
ATOM 909 O O . ALA A 1 114 ? -15.692 -5.693 -3.703 1.00 96.75 114 ALA A O 1
ATOM 910 N N . TYR A 1 115 ? -17.063 -7.035 -2.544 1.00 95.44 115 TYR A N 1
ATOM 911 C CA . TYR A 1 115 ? -16.193 -8.217 -2.593 1.00 95.44 115 TYR A CA 1
ATOM 912 C C . TYR A 1 115 ? -15.918 -8.745 -4.015 1.00 95.44 115 TYR A C 1
ATOM 914 O O . TYR A 1 115 ? -15.126 -9.668 -4.174 1.00 95.44 115 TYR A O 1
ATOM 922 N N . LEU A 1 116 ? -16.571 -8.202 -5.052 1.00 93.81 116 LEU A N 1
ATOM 923 C CA . LEU A 1 116 ? -16.290 -8.505 -6.461 1.00 93.81 116 LEU A CA 1
ATOM 924 C C . LEU A 1 116 ? -15.331 -7.500 -7.116 1.00 93.81 116 LEU A C 1
ATOM 926 O O . LEU A 1 116 ? -15.113 -7.582 -8.326 1.00 93.81 116 LEU A O 1
ATOM 930 N N . LEU A 1 117 ? -14.777 -6.548 -6.359 1.00 93.38 117 LEU A N 1
ATOM 931 C CA . LEU A 1 117 ? -13.719 -5.671 -6.849 1.00 93.38 117 LEU A CA 1
ATOM 932 C C . LEU A 1 117 ? -12.453 -6.503 -7.074 1.00 93.38 117 LEU A C 1
ATOM 934 O O . LEU A 1 117 ? -11.929 -7.091 -6.135 1.00 93.38 117 LEU A O 1
ATOM 938 N N . ALA A 1 118 ? -11.987 -6.548 -8.323 1.00 85.50 118 ALA A N 1
ATOM 939 C CA . ALA A 1 118 ? -10.849 -7.378 -8.715 1.00 85.50 118 ALA A CA 1
ATOM 940 C C . ALA A 1 118 ? -9.510 -6.863 -8.167 1.00 85.50 118 ALA A C 1
ATOM 942 O O . ALA A 1 118 ? -8.672 -7.662 -7.775 1.00 85.50 118 ALA A O 1
ATOM 943 N N . ASP A 1 119 ? -9.330 -5.540 -8.149 1.00 84.56 119 ASP A N 1
ATOM 944 C CA . ASP A 1 119 ? -8.120 -4.873 -7.665 1.00 84.56 119 ASP A CA 1
ATOM 945 C C . ASP A 1 119 ? -8.462 -4.061 -6.408 1.00 84.56 119 ASP A C 1
ATOM 947 O O . ASP A 1 119 ? -9.074 -2.988 -6.468 1.00 84.56 119 ASP A O 1
ATOM 951 N N . GLY A 1 120 ? -8.090 -4.594 -5.250 1.00 86.38 120 GLY A N 1
ATOM 952 C CA . GLY A 1 120 ? -8.265 -4.005 -3.932 1.00 86.38 120 GLY A CA 1
ATOM 953 C C . GLY A 1 120 ? -7.462 -2.722 -3.726 1.00 86.38 120 GLY A C 1
ATOM 954 O O . GLY A 1 120 ? -7.821 -1.909 -2.873 1.00 86.38 120 GLY A O 1
ATOM 955 N N . ARG A 1 121 ? -6.438 -2.435 -4.538 1.00 84.75 121 ARG A N 1
ATOM 956 C CA . ARG A 1 121 ? -5.733 -1.136 -4.496 1.00 84.75 121 ARG A CA 1
ATOM 957 C C . ARG A 1 121 ? -6.656 0.001 -4.935 1.00 84.75 121 ARG A C 1
ATOM 959 O O . ARG A 1 121 ? -6.456 1.151 -4.537 1.00 84.75 121 ARG A O 1
ATOM 966 N N . LEU A 1 122 ? -7.705 -0.328 -5.690 1.00 89.56 122 LEU A N 1
ATOM 967 C CA . LEU A 1 122 ? -8.751 0.583 -6.148 1.00 89.56 122 LEU A CA 1
ATOM 968 C C . LEU A 1 122 ? -9.928 0.677 -5.164 1.00 89.56 122 LEU A C 1
ATOM 970 O O . LEU A 1 122 ? -10.946 1.293 -5.487 1.00 89.56 122 LEU A O 1
ATOM 974 N N . GLU A 1 123 ? -9.797 0.140 -3.944 1.00 92.44 123 GLU A N 1
ATOM 975 C CA . GLU A 1 123 ? -10.816 0.203 -2.888 1.00 92.44 123 GLU A CA 1
ATOM 976 C C . GLU A 1 123 ? -11.301 1.638 -2.626 1.00 92.44 123 GLU A C 1
ATOM 978 O O . GLU A 1 123 ? -12.486 1.876 -2.378 1.00 92.44 123 GLU A O 1
ATOM 983 N N . ARG A 1 124 ? -10.399 2.622 -2.696 1.00 92.38 124 ARG A N 1
ATOM 984 C CA . ARG A 1 124 ? -10.698 4.031 -2.398 1.00 92.38 124 ARG A CA 1
ATOM 985 C C . ARG A 1 124 ? -11.025 4.870 -3.635 1.00 92.38 124 ARG A C 1
ATOM 987 O O . ARG A 1 124 ? -11.160 6.082 -3.507 1.00 92.38 124 ARG A O 1
ATOM 994 N N . SER A 1 125 ? -11.206 4.263 -4.807 1.00 91.56 125 SER A N 1
ATOM 995 C CA . SER A 1 125 ? -11.550 4.992 -6.041 1.00 91.56 125 SER A CA 1
ATOM 996 C C . SER A 1 125 ? -12.913 5.691 -5.972 1.00 91.56 125 SER A C 1
ATOM 998 O O . SER A 1 125 ? -13.136 6.673 -6.671 1.00 91.56 125 SER A O 1
ATOM 1000 N N . GLY A 1 126 ? -13.803 5.248 -5.076 1.00 90.31 126 GLY A N 1
ATOM 1001 C CA . GLY A 1 126 ? -15.062 5.931 -4.753 1.00 90.31 126 GLY A CA 1
ATOM 1002 C C . GLY A 1 126 ? -14.926 7.140 -3.811 1.00 90.31 126 GLY A C 1
ATOM 1003 O O . GLY A 1 126 ? -15.936 7.645 -3.328 1.00 90.31 126 GLY A O 1
ATOM 1004 N N . ARG A 1 127 ? -13.703 7.593 -3.488 1.00 89.31 127 ARG A N 1
ATOM 1005 C CA . ARG A 1 127 ? -13.454 8.768 -2.635 1.00 89.31 127 ARG A CA 1
ATOM 1006 C C . ARG A 1 127 ? -13.235 10.018 -3.469 1.00 89.31 127 ARG A C 1
ATOM 1008 O O . ARG A 1 127 ? -12.154 10.222 -4.022 1.00 89.31 127 ARG A O 1
ATOM 1015 N N . VAL A 1 128 ? -14.240 10.882 -3.526 1.00 81.69 128 VAL A N 1
ATOM 1016 C CA . VAL A 1 128 ? -14.157 12.121 -4.304 1.00 81.69 128 VAL A CA 1
ATOM 1017 C C . VAL A 1 128 ? -13.383 13.165 -3.500 1.00 81.69 128 VAL A C 1
ATOM 1019 O O . VAL A 1 128 ? -13.807 13.574 -2.421 1.00 81.69 128 VAL A O 1
ATOM 1022 N N . LYS A 1 129 ? -12.232 13.622 -4.006 1.00 63.38 129 LYS A N 1
ATOM 1023 C CA . LYS A 1 129 ? -11.507 14.749 -3.399 1.00 63.38 129 LYS A CA 1
ATOM 1024 C C . LYS A 1 129 ? -12.199 16.061 -3.784 1.00 63.38 129 LYS A C 1
ATOM 1026 O O . LYS A 1 129 ? -12.393 16.329 -4.967 1.00 63.38 129 LYS A O 1
ATOM 1031 N N . LYS A 1 130 ? -12.523 16.914 -2.804 1.00 46.44 130 LYS A N 1
ATOM 1032 C CA . LYS A 1 130 ? -12.829 18.331 -3.067 1.00 46.44 130 LYS A CA 1
ATOM 1033 C C . LYS A 1 130 ? -11.571 18.969 -3.659 1.00 46.44 130 LYS A C 1
ATOM 1035 O O . LYS A 1 130 ? -10.581 19.119 -2.949 1.00 46.44 130 LYS A O 1
ATOM 1040 N N . PHE A 1 131 ? -11.595 19.356 -4.931 1.00 34.06 131 PHE A N 1
ATOM 1041 C CA . PHE A 1 131 ? -10.595 20.284 -5.453 1.00 34.06 131 PHE A CA 1
ATOM 1042 C C . PHE A 1 131 ? -10.821 21.639 -4.770 1.00 34.06 131 PHE A C 1
ATOM 1044 O O . PHE A 1 131 ? -11.779 22.346 -5.074 1.00 34.06 131 PHE A O 1
ATOM 1051 N N . SER A 1 132 ? -9.982 21.988 -3.796 1.00 30.80 132 SER A N 1
ATOM 1052 C CA . SER A 1 132 ? -9.889 23.359 -3.300 1.00 30.80 132 SER A CA 1
ATOM 1053 C C . SER A 1 132 ? -9.262 24.217 -4.398 1.00 30.80 132 SER A C 1
ATOM 1055 O O . SER A 1 132 ? -8.114 23.985 -4.777 1.00 30.80 132 SER A O 1
ATOM 1057 N N . ALA A 1 133 ? -10.021 25.175 -4.930 1.00 31.20 133 ALA A N 1
ATOM 1058 C CA . ALA A 1 133 ? -9.520 26.160 -5.885 1.00 31.20 133 ALA A CA 1
ATOM 1059 C C . ALA A 1 133 ? -8.335 26.945 -5.283 1.00 31.20 133 ALA A C 1
ATOM 1061 O O . ALA A 1 133 ? -8.358 27.236 -4.082 1.00 31.20 133 ALA A O 1
ATOM 1062 N N . PRO A 1 134 ? -7.309 27.312 -6.072 1.00 32.25 134 PRO A N 1
ATOM 1063 C CA . PRO A 1 134 ? -6.189 28.080 -5.554 1.00 32.25 134 PRO A CA 1
ATOM 1064 C C . PRO A 1 134 ? -6.643 29.513 -5.247 1.00 32.25 134 PRO A C 1
ATOM 1066 O O . PRO A 1 134 ? -7.141 30.235 -6.110 1.00 32.25 134 PRO A O 1
ATOM 1069 N N . VAL A 1 135 ? -6.487 29.913 -3.985 1.00 30.00 135 VAL A N 1
ATOM 1070 C CA . VAL A 1 135 ? -6.768 31.263 -3.491 1.00 30.00 135 VAL A CA 1
ATOM 1071 C C . VAL A 1 135 ? -5.642 32.190 -3.948 1.00 30.00 135 VAL A C 1
ATOM 1073 O O . VAL A 1 135 ? -4.502 32.071 -3.509 1.00 30.00 135 VAL A O 1
ATOM 1076 N N . CYS A 1 136 ? -5.972 33.117 -4.846 1.00 28.14 136 CYS A N 1
ATOM 1077 C CA . CYS A 1 136 ? -5.093 34.196 -5.285 1.00 28.14 136 CYS A CA 1
ATOM 1078 C C . CYS A 1 136 ? -4.895 35.203 -4.137 1.00 28.14 136 CYS A C 1
ATOM 1080 O O . CYS A 1 136 ? -5.803 35.964 -3.794 1.00 28.14 136 CYS A O 1
ATOM 1082 N N . GLY A 1 137 ? -3.713 35.182 -3.520 1.00 31.69 137 GLY A N 1
ATOM 1083 C CA . GLY A 1 137 ? -3.279 36.180 -2.547 1.00 31.69 137 GLY A CA 1
ATOM 1084 C C . GLY A 1 137 ? -2.743 37.425 -3.250 1.00 31.69 137 GLY A C 1
ATOM 1085 O O . GLY A 1 137 ? -1.759 37.356 -3.981 1.00 31.69 137 GLY A O 1
ATOM 1086 N N . LYS A 1 138 ? -3.395 38.567 -3.018 1.00 30.02 138 LYS A N 1
ATOM 1087 C CA . LYS A 1 138 ? -2.913 39.903 -3.396 1.00 30.02 138 LYS A CA 1
ATOM 1088 C C . LYS A 1 138 ? -1.560 40.190 -2.732 1.00 30.02 138 LYS A C 1
ATOM 1090 O O . LYS A 1 138 ? -1.472 40.127 -1.509 1.00 30.02 138 LYS A O 1
ATOM 1095 N N . LEU A 1 139 ? -0.573 40.634 -3.511 1.00 30.75 139 LEU A N 1
ATOM 1096 C CA . LEU A 1 139 ? 0.529 41.458 -3.010 1.00 30.75 139 LEU A CA 1
ATOM 1097 C C . LEU A 1 139 ? 0.526 42.820 -3.709 1.00 30.75 139 LEU A C 1
ATOM 1099 O O . LEU A 1 139 ? 0.488 42.929 -4.933 1.00 30.75 139 LEU A O 1
ATOM 1103 N N . SER A 1 140 ? 0.529 43.857 -2.881 1.00 26.78 140 SER A N 1
ATOM 1104 C CA . SER A 1 140 ? 0.677 45.264 -3.224 1.00 26.78 140 SER A CA 1
ATOM 1105 C C . SER A 1 140 ? 2.144 45.618 -3.496 1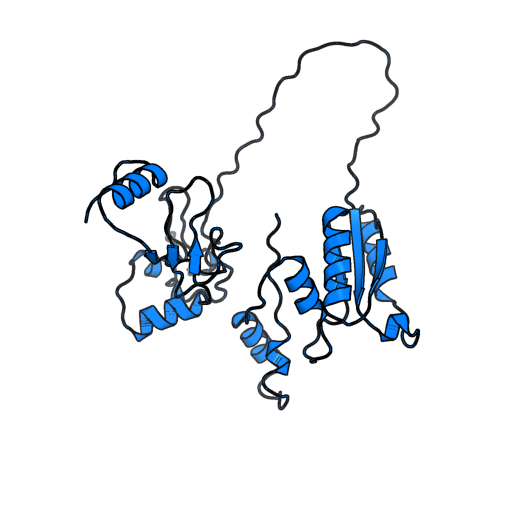.00 26.78 140 SER A C 1
ATOM 1107 O O . SER A 1 140 ? 2.994 45.288 -2.677 1.00 26.78 140 SER A O 1
ATOM 1109 N N . SER A 1 141 ? 2.385 46.304 -4.624 1.00 27.56 141 SER A N 1
ATOM 1110 C CA . SER A 1 141 ? 3.190 47.537 -4.813 1.00 27.56 141 SER A CA 1
ATOM 1111 C C . SER A 1 141 ? 4.451 47.718 -3.932 1.00 27.56 141 SER A C 1
ATOM 1113 O O . SER A 1 141 ? 4.344 47.681 -2.715 1.00 27.56 141 SER A O 1
ATOM 1115 N N . VAL A 1 142 ? 5.658 48.051 -4.396 1.00 28.62 142 VAL A N 1
ATOM 1116 C CA . VAL A 1 142 ? 6.146 48.990 -5.429 1.00 28.62 142 VAL A CA 1
ATOM 1117 C C . VAL A 1 142 ? 7.642 48.671 -5.624 1.00 28.62 142 VAL A C 1
ATOM 1119 O O . VAL A 1 142 ? 8.285 48.349 -4.631 1.00 28.62 142 VAL A O 1
ATOM 1122 N N . CYS A 1 143 ? 8.194 48.803 -6.840 1.00 28.20 143 CYS A N 1
ATOM 1123 C CA . CYS A 1 143 ? 9.500 49.439 -7.130 1.00 28.20 143 CYS A CA 1
ATOM 1124 C C . CYS A 1 143 ? 9.750 49.492 -8.651 1.00 28.20 143 CYS A C 1
ATOM 1126 O O . CYS A 1 143 ? 9.578 48.508 -9.362 1.00 28.20 143 CYS A O 1
ATOM 1128 N N . ASN A 1 144 ? 10.105 50.686 -9.130 1.00 33.72 144 ASN A N 1
ATOM 1129 C CA . ASN A 1 144 ? 10.252 51.082 -10.532 1.00 33.72 144 ASN A CA 1
ATOM 1130 C C . ASN A 1 144 ? 11.590 50.638 -11.150 1.00 33.72 144 ASN A C 1
ATOM 1132 O O . ASN A 1 144 ? 12.623 50.790 -10.504 1.00 33.72 144 ASN A O 1
ATOM 1136 N N . GLY A 1 145 ? 11.582 50.283 -12.444 1.00 29.64 145 GLY A N 1
ATOM 1137 C CA . GLY A 1 145 ? 12.755 50.458 -13.315 1.00 29.64 145 GLY A CA 1
ATOM 1138 C C . GLY A 1 145 ? 12.979 49.417 -14.420 1.00 29.64 145 GLY A C 1
ATOM 1139 O O . GLY A 1 145 ? 13.748 48.495 -14.218 1.00 29.64 145 GLY A O 1
ATOM 1140 N N . LEU A 1 146 ? 12.379 49.669 -15.594 1.00 32.09 146 LEU A N 1
ATOM 1141 C CA . LEU A 1 146 ? 12.817 49.325 -16.967 1.00 32.09 146 LEU A CA 1
ATOM 1142 C C . LEU A 1 146 ? 13.015 47.840 -17.376 1.00 32.09 146 LEU A C 1
ATOM 1144 O O . LEU A 1 146 ? 13.873 47.118 -16.890 1.00 32.09 146 LEU A O 1
ATOM 1148 N N . LYS A 1 147 ? 12.207 47.437 -18.368 1.00 37.69 147 LYS A N 1
ATOM 1149 C CA . LYS A 1 147 ? 12.067 46.102 -18.978 1.00 37.69 147 LYS A CA 1
ATOM 1150 C C . LYS A 1 147 ? 13.209 45.747 -19.938 1.00 37.69 147 LYS A C 1
ATOM 1152 O O . LYS A 1 147 ? 13.444 46.544 -20.841 1.00 37.69 147 LYS A O 1
ATOM 1157 N N . ILE A 1 148 ? 13.726 44.512 -19.860 1.00 34.56 148 ILE A N 1
ATOM 1158 C CA . ILE A 1 148 ? 14.023 43.644 -21.022 1.00 34.56 148 ILE A CA 1
ATOM 1159 C C . ILE A 1 148 ? 13.699 42.180 -20.641 1.00 34.56 148 ILE A C 1
ATOM 1161 O O . ILE A 1 148 ? 14.387 41.583 -19.825 1.00 34.56 148 ILE A O 1
ATOM 1165 N N . GLU A 1 149 ? 12.602 41.699 -21.235 1.00 34.16 149 GLU A N 1
ATOM 1166 C CA . GLU A 1 149 ? 12.179 40.332 -21.607 1.00 34.16 149 GLU A CA 1
ATOM 1167 C C . GLU A 1 149 ? 12.244 39.156 -20.603 1.00 34.16 149 GLU A C 1
ATOM 1169 O O . GLU A 1 149 ? 13.287 38.733 -20.113 1.00 34.16 149 GLU A O 1
ATOM 1174 N N . ASP A 1 150 ? 11.052 38.592 -20.369 1.00 34.78 150 ASP A N 1
ATOM 1175 C CA . ASP A 1 150 ? 10.696 37.528 -19.431 1.00 34.78 150 ASP A CA 1
ATOM 1176 C C . ASP A 1 150 ? 11.398 36.183 -19.711 1.00 34.78 150 ASP A C 1
ATOM 1178 O O . ASP A 1 150 ? 10.970 35.385 -20.549 1.00 34.78 150 ASP A O 1
ATOM 1182 N N . LEU A 1 151 ? 12.427 35.864 -18.923 1.00 36.94 151 LEU A N 1
ATOM 1183 C CA . LEU A 1 151 ? 12.854 34.484 -18.692 1.00 36.94 151 LEU A CA 1
ATOM 1184 C C . LEU A 1 151 ? 11.956 33.879 -17.610 1.00 36.94 151 LEU A C 1
ATOM 1186 O O . LEU A 1 151 ? 12.180 34.057 -16.413 1.00 36.94 151 LEU A O 1
ATOM 1190 N N . ASN A 1 152 ? 10.926 33.157 -18.060 1.00 38.41 152 ASN A N 1
ATOM 1191 C CA . ASN A 1 152 ? 10.149 32.238 -17.235 1.00 38.41 152 ASN A CA 1
ATOM 1192 C C . ASN A 1 152 ? 11.091 31.452 -16.319 1.00 38.41 152 ASN A C 1
ATOM 1194 O O . ASN A 1 152 ? 11.937 30.689 -16.789 1.00 38.41 152 ASN A O 1
ATOM 1198 N N . SER A 1 153 ? 10.908 31.603 -15.009 1.00 44.16 153 SER A N 1
ATOM 1199 C CA . SER A 1 153 ? 11.458 30.701 -14.002 1.00 44.16 153 SER A CA 1
ATOM 1200 C C . SER A 1 153 ? 10.754 29.344 -14.122 1.00 44.16 153 SER A C 1
ATOM 1202 O O . SER A 1 153 ? 9.943 28.960 -13.285 1.00 44.16 153 SER A O 1
ATOM 1204 N N . ASN A 1 154 ? 11.019 28.631 -15.218 1.00 48.16 154 ASN A N 1
ATOM 1205 C CA . ASN A 1 154 ? 10.696 27.224 -15.361 1.00 48.16 154 ASN A CA 1
ATOM 1206 C C . ASN A 1 154 ? 11.613 26.487 -14.390 1.00 48.16 154 ASN A C 1
ATOM 1208 O O . ASN A 1 154 ? 12.791 26.292 -14.682 1.00 48.16 154 ASN A O 1
ATOM 1212 N N . ASN A 1 155 ? 11.090 26.122 -13.223 1.00 60.22 155 ASN A N 1
ATOM 1213 C CA . ASN A 1 155 ? 11.782 25.223 -12.313 1.00 60.22 155 ASN A CA 1
ATOM 1214 C C . ASN A 1 155 ? 11.943 23.881 -13.048 1.00 60.22 155 ASN A C 1
ATOM 1216 O O . ASN A 1 155 ? 10.993 23.102 -13.131 1.00 60.22 155 ASN A O 1
ATOM 1220 N N . MET A 1 156 ? 13.088 23.682 -13.709 1.00 72.81 156 MET A N 1
ATOM 1221 C CA . MET A 1 156 ? 13.364 22.477 -14.488 1.00 72.81 156 MET A CA 1
ATOM 1222 C C . MET A 1 156 ? 13.363 21.288 -13.537 1.00 72.81 156 ME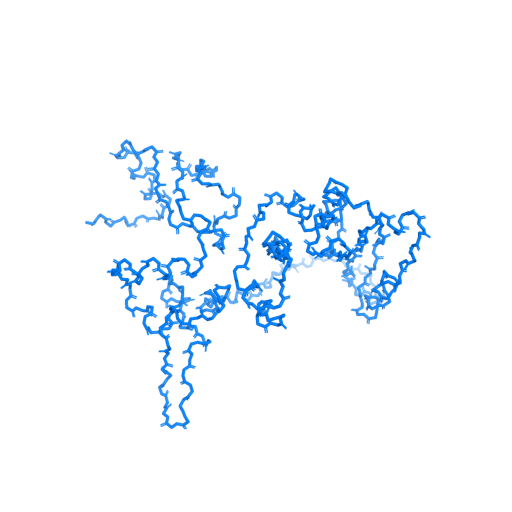T A C 1
ATOM 1224 O O . MET A 1 156 ? 14.203 21.218 -12.644 1.00 72.81 156 MET A O 1
ATOM 1228 N N . LEU A 1 157 ? 12.413 20.374 -13.738 1.00 80.88 157 LEU A N 1
ATOM 1229 C CA . LEU A 1 157 ? 12.302 19.160 -12.939 1.00 80.88 157 LEU A CA 1
ATOM 1230 C C . LEU A 1 157 ? 13.571 18.325 -13.094 1.00 80.88 157 LEU A C 1
ATOM 1232 O O . LEU A 1 157 ? 14.047 18.113 -14.218 1.00 80.88 157 LEU A O 1
ATOM 1236 N N . THR A 1 158 ? 14.105 17.850 -11.973 1.00 86.12 158 THR A N 1
ATOM 1237 C CA . THR A 1 158 ? 15.335 17.058 -11.944 1.00 86.12 158 THR A CA 1
ATOM 1238 C C . THR A 1 158 ? 15.034 15.579 -11.736 1.00 86.12 158 THR A C 1
ATOM 1240 O O . THR A 1 158 ? 14.211 15.180 -10.910 1.00 86.12 158 THR A O 1
ATOM 1243 N N . ALA A 1 159 ? 15.720 14.739 -12.504 1.00 84.94 159 ALA A N 1
ATOM 1244 C CA . ALA A 1 159 ? 15.672 13.294 -12.376 1.00 84.94 159 ALA A CA 1
ATOM 1245 C C . ALA A 1 159 ? 17.076 12.728 -12.159 1.00 84.94 159 ALA A C 1
ATOM 1247 O O . ALA A 1 159 ? 18.031 13.133 -12.818 1.00 84.94 159 ALA A O 1
ATOM 1248 N N . SER A 1 160 ? 17.183 11.743 -11.278 1.00 88.31 160 SER A N 1
ATOM 1249 C CA . SER A 1 160 ? 18.377 10.908 -11.132 1.00 88.31 160 SER A CA 1
ATOM 1250 C C . SER A 1 160 ? 18.086 9.494 -11.614 1.00 88.31 160 SER A C 1
ATOM 1252 O O . SER A 1 160 ? 16.932 9.061 -11.663 1.00 88.31 160 SER A O 1
ATOM 1254 N N . ILE A 1 161 ? 19.134 8.780 -12.003 1.00 89.62 161 ILE A N 1
ATOM 1255 C CA . ILE A 1 161 ? 19.051 7.416 -12.506 1.00 89.62 161 ILE A CA 1
ATOM 1256 C C . ILE A 1 161 ? 20.071 6.560 -11.754 1.00 89.62 161 ILE A C 1
ATOM 1258 O O . ILE A 1 161 ? 21.243 6.921 -11.668 1.00 89.62 161 ILE A O 1
ATOM 1262 N N . ILE A 1 162 ? 19.626 5.417 -11.245 1.00 92.44 162 ILE A N 1
ATOM 1263 C CA . ILE A 1 162 ? 20.430 4.441 -10.516 1.00 92.44 162 ILE A CA 1
ATOM 1264 C C . ILE A 1 162 ? 20.379 3.115 -11.279 1.00 92.44 162 ILE A C 1
ATOM 1266 O O . ILE A 1 162 ? 19.314 2.528 -11.467 1.00 92.44 162 ILE A O 1
ATOM 1270 N N . ALA A 1 163 ? 21.538 2.642 -11.714 1.00 92.81 163 ALA A N 1
ATOM 1271 C CA . ALA A 1 163 ? 21.732 1.298 -12.229 1.00 92.81 163 ALA A CA 1
ATOM 1272 C C . ALA A 1 163 ? 22.200 0.394 -11.085 1.00 92.81 163 ALA A C 1
ATOM 1274 O O . ALA A 1 163 ? 23.163 0.734 -10.399 1.00 92.81 163 ALA A O 1
ATOM 1275 N N . VAL A 1 164 ? 21.552 -0.749 -10.883 1.00 93.12 164 VAL A N 1
ATOM 1276 C CA . VAL A 1 164 ? 21.970 -1.752 -9.895 1.00 93.12 164 VAL A CA 1
ATOM 1277 C C . VAL A 1 164 ? 22.481 -2.980 -10.634 1.00 93.12 164 VAL A C 1
ATOM 1279 O O . VAL A 1 164 ? 21.728 -3.601 -11.382 1.00 93.12 164 VAL A O 1
ATOM 1282 N N . GLY A 1 165 ? 23.752 -3.321 -10.435 1.00 90.75 165 GLY A N 1
ATOM 1283 C CA . GLY A 1 165 ? 24.354 -4.483 -11.083 1.00 90.75 165 GLY A CA 1
ATOM 1284 C C . GLY A 1 165 ? 25.867 -4.517 -10.925 1.00 90.75 165 GLY A C 1
ATOM 1285 O O . GLY A 1 165 ? 26.577 -3.605 -11.361 1.00 90.75 165 GLY A O 1
ATOM 1286 N N . ASP A 1 166 ? 26.374 -5.594 -10.332 1.00 92.12 166 ASP A N 1
ATOM 1287 C CA . ASP A 1 166 ? 27.812 -5.795 -10.159 1.00 92.12 166 ASP A CA 1
ATOM 1288 C C . ASP A 1 166 ? 28.502 -6.039 -11.507 1.00 92.12 166 ASP A C 1
ATOM 1290 O O . ASP A 1 166 ? 29.640 -5.633 -11.709 1.00 92.12 166 ASP A O 1
ATOM 1294 N N . GLU A 1 167 ? 27.799 -6.633 -12.471 1.00 90.88 167 GLU A N 1
ATOM 1295 C CA . GLU A 1 167 ? 28.264 -6.849 -13.840 1.00 90.88 167 GLU A CA 1
ATOM 1296 C C . GLU A 1 167 ? 28.592 -5.542 -14.575 1.00 90.88 167 GLU A C 1
ATOM 1298 O O . GLU A 1 167 ? 29.525 -5.496 -15.383 1.00 90.88 167 GLU A O 1
ATOM 1303 N N . ILE A 1 168 ? 27.873 -4.463 -14.250 1.00 90.50 168 ILE A N 1
ATOM 1304 C CA . ILE A 1 168 ? 28.140 -3.128 -14.790 1.00 90.50 168 ILE A CA 1
ATOM 1305 C C . ILE A 1 168 ? 29.406 -2.564 -14.132 1.00 90.50 168 ILE A C 1
ATOM 1307 O O . ILE A 1 168 ? 30.284 -2.045 -14.818 1.00 90.50 168 ILE A O 1
ATOM 1311 N N . LEU A 1 169 ? 29.548 -2.720 -12.810 1.00 91.12 169 LEU A N 1
ATOM 1312 C CA . LEU A 1 169 ? 30.729 -2.263 -12.065 1.00 91.12 169 LEU A CA 1
ATOM 1313 C C . LEU A 1 169 ? 32.004 -3.034 -12.428 1.00 91.12 169 LEU A C 1
ATOM 1315 O O . LEU A 1 169 ? 33.087 -2.453 -12.474 1.00 91.12 169 LEU A O 1
ATOM 1319 N N . PHE A 1 170 ? 31.884 -4.330 -12.704 1.00 91.69 170 PHE A N 1
ATOM 1320 C CA . PHE A 1 170 ? 32.985 -5.180 -13.155 1.00 91.69 170 PHE A CA 1
ATOM 1321 C C . PHE A 1 170 ? 33.316 -4.990 -14.639 1.00 91.69 170 PHE A C 1
ATOM 1323 O O . PHE A 1 170 ? 34.306 -5.547 -15.114 1.00 91.69 170 PHE A O 1
ATOM 1330 N N . GLY A 1 171 ? 32.510 -4.218 -15.375 1.00 89.44 171 GLY A N 1
ATOM 1331 C CA . GLY A 1 171 ? 32.700 -3.973 -16.803 1.00 89.44 171 GLY A CA 1
ATOM 1332 C C . GLY A 1 171 ? 32.482 -5.212 -17.672 1.00 89.44 171 GLY A C 1
ATOM 1333 O O . GLY A 1 171 ? 32.932 -5.242 -18.817 1.00 89.44 171 GLY A O 1
ATOM 1334 N N . THR A 1 172 ? 31.815 -6.245 -17.150 1.00 92.06 172 THR A N 1
ATOM 1335 C CA . THR A 1 172 ? 31.464 -7.439 -17.930 1.00 92.06 172 THR A CA 1
ATOM 1336 C C . THR A 1 172 ? 30.248 -7.187 -18.816 1.00 92.06 172 THR A C 1
ATOM 1338 O O . THR A 1 172 ? 30.098 -7.837 -19.852 1.00 92.06 172 THR A O 1
ATOM 1341 N N . VAL A 1 173 ? 29.406 -6.219 -18.443 1.00 90.81 173 VAL A N 1
ATOM 1342 C CA . VAL A 1 173 ? 28.245 -5.765 -19.210 1.00 90.81 173 VAL A CA 1
ATOM 1343 C C . VAL A 1 173 ? 28.270 -4.242 -19.329 1.00 90.81 173 VAL A C 1
ATOM 1345 O O . VAL A 1 173 ? 28.522 -3.527 -18.365 1.00 90.81 173 VAL A O 1
ATOM 1348 N N . GLU A 1 174 ? 27.987 -3.736 -20.528 1.00 90.00 174 GLU A N 1
ATOM 1349 C CA . GLU A 1 174 ? 27.856 -2.301 -20.785 1.00 90.00 174 GLU A CA 1
ATOM 1350 C C . GLU A 1 174 ? 26.428 -1.821 -20.480 1.00 90.00 174 GLU A C 1
ATOM 1352 O O . GLU A 1 174 ? 25.456 -2.383 -21.000 1.00 90.00 174 GLU A O 1
ATOM 1357 N N . ASP A 1 175 ? 26.290 -0.745 -19.698 1.00 91.06 175 ASP A N 1
ATOM 1358 C CA . ASP A 1 175 ? 24.997 -0.087 -19.502 1.00 91.06 175 ASP A CA 1
ATOM 1359 C C . ASP A 1 175 ? 24.546 0.646 -20.776 1.00 91.06 175 ASP A C 1
ATOM 1361 O O . ASP A 1 175 ? 25.053 1.706 -21.151 1.00 91.06 175 ASP A O 1
ATOM 1365 N N . LYS A 1 176 ? 23.515 0.097 -21.419 1.00 88.75 176 LYS A N 1
ATOM 1366 C CA . LYS A 1 176 ? 22.852 0.720 -22.573 1.00 88.75 176 LYS A CA 1
ATOM 1367 C C . LYS A 1 176 ? 21.598 1.496 -22.184 1.00 88.75 176 LYS A C 1
ATOM 1369 O O . LYS A 1 176 ? 21.180 2.381 -22.937 1.00 88.75 176 LYS A O 1
ATOM 1374 N N . LEU A 1 177 ? 20.982 1.172 -21.046 1.00 85.19 177 LEU A N 1
ATOM 1375 C CA . LEU A 1 177 ? 19.678 1.701 -20.660 1.00 85.19 177 LEU A CA 1
ATOM 1376 C C . LEU A 1 177 ? 19.797 3.106 -20.075 1.00 85.19 177 LEU A C 1
ATOM 1378 O O . LEU A 1 177 ? 18.988 3.961 -20.446 1.00 85.19 177 LEU A O 1
ATOM 1382 N N . GLY A 1 178 ? 20.819 3.377 -19.257 1.00 86.69 178 GLY A N 1
ATOM 1383 C CA . GLY A 1 178 ? 21.046 4.695 -18.663 1.00 86.69 178 GLY A CA 1
ATOM 1384 C C . GLY A 1 178 ? 21.091 5.796 -19.720 1.00 86.69 178 GLY A C 1
ATOM 1385 O O . GLY A 1 178 ? 20.318 6.752 -19.664 1.00 86.69 178 GLY A O 1
ATOM 1386 N N . SER A 1 179 ? 21.893 5.609 -20.775 1.00 89.19 179 SER A N 1
ATOM 1387 C CA . SER A 1 179 ? 22.004 6.596 -21.860 1.00 89.19 179 SER A CA 1
ATOM 1388 C C . SER A 1 179 ? 20.682 6.833 -22.611 1.00 89.19 179 SER A C 1
ATOM 1390 O O . SER A 1 179 ? 20.373 7.965 -22.995 1.00 89.19 179 SER A O 1
ATOM 1392 N N . VAL A 1 180 ? 19.883 5.778 -22.828 1.00 88.44 180 VAL A N 1
ATOM 1393 C CA . VAL A 1 180 ? 18.564 5.869 -23.476 1.00 88.44 180 VAL A CA 1
ATOM 1394 C C . VAL A 1 180 ? 17.595 6.645 -22.590 1.00 88.44 180 VAL A C 1
ATOM 1396 O O . VAL A 1 180 ? 16.850 7.486 -23.098 1.00 88.44 180 VAL A O 1
ATOM 1399 N N . LEU A 1 181 ? 17.619 6.388 -21.282 1.00 83.50 181 LEU A N 1
ATOM 1400 C CA . LEU A 1 181 ? 16.780 7.074 -20.309 1.00 83.50 181 LEU A CA 1
ATOM 1401 C C . LEU A 1 181 ? 17.125 8.564 -20.242 1.00 83.50 181 LEU A C 1
ATOM 1403 O O . LEU A 1 181 ? 16.220 9.377 -20.397 1.00 83.50 181 LEU A O 1
ATOM 1407 N N . CYS A 1 182 ? 18.409 8.929 -20.157 1.00 87.75 182 CYS A N 1
ATOM 1408 C CA . CYS A 1 182 ? 18.846 10.331 -20.186 1.00 87.75 182 CYS A CA 1
ATOM 1409 C C . CYS A 1 182 ? 18.326 11.067 -21.431 1.00 87.75 182 CYS A C 1
ATOM 1411 O O . CYS A 1 182 ? 17.772 12.161 -21.332 1.00 87.75 182 CYS A O 1
ATOM 1413 N N . ARG A 1 183 ? 18.450 10.455 -22.622 1.00 89.94 183 ARG A N 1
ATOM 1414 C CA . ARG A 1 183 ? 17.945 11.049 -23.875 1.00 89.94 183 ARG A CA 1
ATOM 1415 C C . ARG A 1 183 ? 16.429 11.240 -23.852 1.00 89.94 183 ARG A C 1
ATOM 1417 O O . ARG A 1 183 ? 15.943 12.282 -24.289 1.00 89.94 183 ARG A O 1
ATOM 1424 N N . LYS A 1 184 ? 15.684 10.258 -23.335 1.00 83.81 184 LYS A N 1
ATOM 1425 C CA . LYS A 1 184 ? 14.225 10.359 -23.197 1.00 83.81 184 LYS A CA 1
ATOM 1426 C C . LYS A 1 184 ? 13.830 11.449 -22.203 1.00 83.81 184 LYS A C 1
ATOM 1428 O O . LYS A 1 184 ? 12.969 12.254 -22.542 1.00 83.81 184 LYS A O 1
ATOM 1433 N N . LEU A 1 185 ? 14.478 11.522 -21.041 1.00 81.38 185 LEU A N 1
ATOM 1434 C CA . LEU A 1 185 ? 14.226 12.549 -20.025 1.00 81.38 185 LEU A CA 1
ATOM 1435 C C . LEU A 1 185 ? 14.481 13.958 -20.570 1.00 81.38 185 LEU A C 1
ATOM 1437 O O . LEU A 1 185 ? 13.617 14.825 -20.458 1.00 81.38 185 LEU A O 1
ATOM 1441 N N . HIS A 1 186 ? 15.589 14.160 -21.284 1.00 88.62 186 HIS A N 1
ATOM 1442 C CA . HIS A 1 186 ? 15.842 15.436 -21.954 1.00 88.62 186 HIS A CA 1
ATOM 1443 C C . HIS A 1 186 ? 14.774 15.772 -23.003 1.00 88.62 186 HIS A C 1
ATOM 1445 O O . HIS A 1 186 ? 14.336 16.917 -23.077 1.00 88.62 186 HIS A O 1
ATOM 1451 N N . SER A 1 187 ? 14.294 14.789 -23.776 1.00 86.25 187 SER A N 1
ATOM 1452 C CA . SER A 1 187 ? 13.246 15.026 -24.783 1.00 86.25 187 SER A CA 1
ATOM 1453 C C . SER A 1 187 ? 11.898 15.460 -24.193 1.00 86.25 187 SER A C 1
ATOM 1455 O O . SER A 1 187 ? 11.130 16.134 -24.872 1.00 86.25 187 SER A O 1
ATOM 1457 N N . ILE A 1 188 ? 11.622 15.107 -22.931 1.00 81.31 188 ILE A N 1
ATOM 1458 C CA . ILE A 1 188 ? 10.404 15.502 -22.207 1.00 81.31 188 ILE A CA 1
ATOM 1459 C C . ILE A 1 188 ? 10.607 16.745 -21.323 1.00 81.31 188 ILE A C 1
ATOM 1461 O O . ILE A 1 188 ? 9.700 17.115 -20.581 1.00 81.31 188 ILE A O 1
ATOM 1465 N N . GLY A 1 189 ? 11.779 17.389 -21.386 1.00 84.62 189 GLY A N 1
ATOM 1466 C CA . GLY A 1 189 ? 12.085 18.616 -20.644 1.00 84.62 189 GLY A CA 1
ATOM 1467 C C . GLY A 1 189 ? 12.560 18.416 -19.200 1.00 84.62 189 GLY A C 1
ATOM 1468 O O . GLY A 1 189 ? 12.538 19.370 -18.427 1.00 84.62 189 GLY A O 1
ATOM 1469 N N . TRP A 1 190 ? 12.985 17.207 -18.825 1.00 84.75 190 TRP A N 1
ATOM 1470 C CA . TRP A 1 190 ? 13.537 16.904 -17.499 1.00 84.75 190 TRP A CA 1
ATOM 1471 C C . TRP A 1 190 ? 15.063 16.934 -17.530 1.00 84.75 190 TRP A C 1
ATOM 1473 O O . TRP A 1 190 ? 15.668 16.343 -18.423 1.00 84.75 190 TRP A O 1
ATOM 1483 N N . ALA A 1 191 ? 15.690 17.576 -16.545 1.00 88.44 191 ALA A N 1
ATOM 1484 C CA . ALA A 1 191 ? 17.142 17.587 -16.397 1.00 88.44 191 ALA A CA 1
ATOM 1485 C C . ALA A 1 191 ? 17.612 16.306 -15.704 1.00 88.44 191 ALA A C 1
ATOM 1487 O O . ALA A 1 191 ? 17.150 15.999 -14.606 1.00 88.44 191 ALA A O 1
ATOM 1488 N N . THR A 1 192 ? 18.553 15.574 -16.303 1.00 88.62 192 THR A N 1
ATOM 1489 C CA . THR A 1 192 ? 19.175 14.443 -15.599 1.00 88.62 192 THR A CA 1
ATOM 1490 C C . THR A 1 192 ? 20.329 14.960 -14.741 1.00 88.62 192 THR A C 1
ATOM 1492 O O . THR A 1 192 ? 21.317 15.447 -15.283 1.00 88.62 192 THR A O 1
ATOM 1495 N N . SER A 1 193 ? 20.206 14.880 -13.417 1.00 88.62 193 SER A N 1
ATOM 1496 C CA . SER A 1 193 ? 21.213 15.379 -12.467 1.00 88.62 193 SER A CA 1
ATOM 1497 C C . SER A 1 193 ? 22.372 14.403 -12.267 1.00 88.62 193 SER A C 1
ATOM 1499 O O . SER A 1 193 ? 23.523 14.820 -12.143 1.00 88.62 193 SER A O 1
ATOM 1501 N N . LEU A 1 194 ? 22.070 13.103 -12.242 1.00 90.50 194 LEU A N 1
ATOM 1502 C CA . LEU A 1 194 ? 23.028 12.041 -11.977 1.00 90.50 194 LEU A CA 1
ATOM 1503 C C . LEU A 1 194 ? 22.586 10.736 -12.639 1.00 90.50 194 LEU A C 1
ATOM 1505 O O . LEU A 1 194 ? 21.421 10.349 -12.552 1.00 90.50 194 LEU A O 1
ATOM 1509 N N . LEU A 1 195 ? 23.546 10.038 -13.239 1.00 92.50 195 LEU A N 1
ATOM 1510 C CA . LEU A 1 195 ? 23.467 8.613 -13.542 1.00 92.50 195 LEU A CA 1
ATOM 1511 C C . LEU A 1 195 ? 24.532 7.919 -12.686 1.00 92.50 195 LEU A C 1
ATOM 1513 O O . LEU A 1 195 ? 25.719 8.189 -12.859 1.00 92.50 195 LEU A O 1
ATOM 1517 N N . ALA A 1 196 ? 24.108 7.072 -11.752 1.00 92.88 196 ALA A N 1
ATOM 1518 C CA . ALA A 1 196 ? 24.986 6.330 -10.854 1.00 92.88 196 ALA A CA 1
ATOM 1519 C C . ALA A 1 196 ? 24.823 4.824 -11.067 1.00 92.88 196 ALA A C 1
ATOM 1521 O O . ALA A 1 196 ? 23.731 4.350 -11.371 1.00 92.88 196 ALA A O 1
ATOM 1522 N N . VAL A 1 197 ? 25.909 4.079 -10.876 1.00 94.69 197 VAL A N 1
ATOM 1523 C CA . VAL A 1 197 ? 25.898 2.614 -10.832 1.00 94.69 197 VAL A CA 1
ATOM 1524 C C . VAL A 1 197 ? 26.249 2.201 -9.409 1.00 94.69 197 VAL A C 1
ATOM 1526 O O . VAL A 1 197 ? 27.259 2.658 -8.873 1.00 94.69 197 VAL A O 1
ATOM 1529 N N . THR A 1 198 ? 25.417 1.367 -8.796 1.00 94.94 198 THR A N 1
ATOM 1530 C CA . THR A 1 198 ? 25.601 0.873 -7.429 1.00 94.94 198 THR A CA 1
ATOM 1531 C C . THR A 1 198 ? 25.741 -0.646 -7.404 1.00 94.94 198 THR A C 1
ATOM 1533 O O . THR A 1 198 ? 25.356 -1.340 -8.351 1.00 94.94 198 THR A O 1
ATOM 1536 N N . ARG A 1 199 ? 26.327 -1.153 -6.317 1.00 93.75 199 ARG A N 1
ATOM 1537 C CA . ARG A 1 199 ? 26.496 -2.591 -6.094 1.00 93.75 199 ARG A CA 1
ATOM 1538 C C . ARG A 1 199 ? 25.154 -3.265 -5.887 1.00 93.75 199 ARG A C 1
ATOM 1540 O O . ARG A 1 199 ? 24.208 -2.659 -5.382 1.00 93.75 199 ARG A O 1
ATOM 1547 N N . ASN A 1 200 ? 25.105 -4.542 -6.229 1.00 92.25 200 ASN A N 1
ATOM 1548 C CA . ASN A 1 200 ? 23.928 -5.374 -6.058 1.00 92.25 200 ASN A CA 1
ATOM 1549 C C . ASN A 1 200 ? 23.808 -5.902 -4.612 1.00 92.25 200 ASN A C 1
ATOM 1551 O O . ASN A 1 200 ? 23.706 -7.103 -4.368 1.00 92.25 200 ASN A O 1
ATOM 1555 N N . ASP A 1 201 ? 23.823 -4.987 -3.639 1.00 94.25 201 ASP A N 1
ATOM 1556 C CA . ASP A 1 201 ? 23.562 -5.261 -2.224 1.00 94.25 201 ASP A CA 1
ATOM 1557 C C . ASP A 1 201 ? 22.554 -4.253 -1.633 1.00 94.25 201 ASP A C 1
ATOM 1559 O O . ASP A 1 201 ? 22.409 -3.124 -2.105 1.00 94.25 201 ASP A O 1
ATOM 1563 N N . ILE A 1 202 ? 21.817 -4.685 -0.604 1.00 92.44 202 ILE A N 1
ATOM 1564 C CA . ILE A 1 202 ? 20.696 -3.925 -0.022 1.00 92.44 202 ILE A CA 1
ATOM 1565 C C . ILE A 1 202 ? 21.151 -2.564 0.519 1.00 92.44 202 ILE A C 1
ATOM 1567 O O . ILE A 1 202 ? 20.418 -1.580 0.397 1.00 92.44 202 ILE A O 1
ATOM 1571 N N . ASP A 1 203 ? 22.334 -2.502 1.129 1.00 95.50 203 ASP A N 1
ATOM 1572 C CA . ASP A 1 203 ? 22.816 -1.314 1.829 1.00 95.50 203 ASP A CA 1
ATOM 1573 C C . ASP A 1 203 ? 23.261 -0.244 0.834 1.00 95.50 203 ASP A C 1
ATOM 1575 O O . ASP A 1 203 ? 22.839 0.908 0.953 1.00 95.50 203 ASP A O 1
ATOM 1579 N N . SER A 1 204 ? 24.005 -0.645 -0.198 1.00 95.06 204 SER A N 1
ATOM 1580 C CA . SER A 1 204 ? 24.439 0.235 -1.285 1.00 95.06 204 SER A CA 1
ATOM 1581 C C . SER A 1 204 ? 23.260 0.818 -2.067 1.00 95.06 204 SER A C 1
ATOM 1583 O O . SER A 1 204 ? 23.264 2.004 -2.408 1.00 95.06 204 SER A O 1
ATOM 1585 N N . VAL A 1 205 ? 22.221 0.017 -2.341 1.00 94.31 205 VAL A N 1
ATOM 1586 C CA . VAL A 1 205 ? 20.994 0.519 -2.983 1.00 94.31 205 VAL A CA 1
ATOM 1587 C C . VAL A 1 205 ? 20.268 1.496 -2.059 1.00 94.31 205 VAL A C 1
ATOM 1589 O O . VAL A 1 205 ? 19.866 2.570 -2.502 1.00 94.31 205 VAL A O 1
ATOM 1592 N N . ALA A 1 206 ? 20.105 1.157 -0.777 1.00 94.44 206 ALA A N 1
ATOM 1593 C CA . ALA A 1 206 ? 19.379 2.003 0.166 1.00 94.44 206 ALA A CA 1
ATOM 1594 C C . ALA A 1 206 ? 20.048 3.374 0.364 1.00 94.44 206 ALA A C 1
ATOM 1596 O O . ALA A 1 206 ? 19.366 4.400 0.358 1.00 94.44 206 ALA A O 1
ATOM 1597 N N . GLU A 1 207 ? 21.374 3.398 0.507 1.00 94.38 207 GLU A N 1
ATOM 1598 C CA . GLU A 1 207 ? 22.151 4.629 0.667 1.00 94.38 207 GLU A CA 1
ATOM 1599 C C . GLU A 1 207 ? 22.052 5.529 -0.573 1.00 94.38 207 GLU A C 1
ATOM 1601 O O . GLU A 1 207 ? 21.834 6.738 -0.456 1.00 94.38 207 GLU A O 1
ATOM 1606 N N . GLU A 1 208 ? 22.157 4.943 -1.770 1.00 93.56 208 GLU A N 1
ATOM 1607 C CA . GLU A 1 208 ? 22.025 5.681 -3.025 1.00 93.56 208 GLU A CA 1
ATOM 1608 C C . GLU A 1 208 ? 20.629 6.293 -3.171 1.00 93.56 208 GLU A C 1
ATOM 1610 O O . GLU A 1 208 ? 20.493 7.481 -3.469 1.00 93.56 208 GLU A O 1
ATOM 1615 N N . VAL A 1 209 ? 19.585 5.507 -2.904 1.00 91.69 209 VAL A N 1
ATOM 1616 C CA . VAL A 1 209 ? 18.194 5.965 -2.979 1.00 91.69 209 VAL A CA 1
ATOM 1617 C C . VAL A 1 209 ? 17.931 7.110 -2.009 1.00 91.69 209 VAL A C 1
ATOM 1619 O O . VAL A 1 209 ? 17.342 8.114 -2.410 1.00 91.69 209 VAL A O 1
ATOM 1622 N N . GLU A 1 210 ? 18.381 7.000 -0.758 1.00 91.31 210 GLU A N 1
ATOM 1623 C CA . GLU A 1 210 ? 18.160 8.046 0.246 1.00 91.31 210 GLU A CA 1
ATOM 1624 C C . GLU A 1 210 ? 18.890 9.345 -0.120 1.00 91.31 210 GLU A C 1
ATOM 1626 O O . GLU A 1 210 ? 18.337 10.445 0.015 1.00 91.31 210 GLU A O 1
ATOM 1631 N N . ARG A 1 211 ? 20.099 9.227 -0.685 1.00 89.25 211 ARG A N 1
ATOM 1632 C CA . ARG A 1 211 ? 20.853 10.375 -1.191 1.00 89.25 211 ARG A CA 1
ATOM 1633 C C . ARG A 1 211 ? 20.127 11.069 -2.342 1.00 89.25 211 ARG A C 1
ATOM 1635 O O . ARG A 1 211 ? 20.003 12.294 -2.334 1.00 89.25 211 ARG A O 1
ATOM 1642 N N . GLN A 1 212 ? 19.622 10.307 -3.313 1.00 86.44 212 GLN A N 1
ATOM 1643 C CA . GLN A 1 212 ? 18.970 10.877 -4.495 1.00 86.44 212 GLN A CA 1
ATOM 1644 C C . GLN A 1 212 ? 17.574 11.430 -4.222 1.00 86.44 212 GLN A C 1
ATOM 1646 O O . GLN A 1 212 ? 17.197 12.444 -4.813 1.00 86.44 212 GLN A O 1
ATOM 1651 N N . LYS A 1 213 ? 16.829 10.805 -3.309 1.00 81.88 213 LYS A N 1
ATOM 1652 C CA . LYS A 1 213 ? 15.492 11.232 -2.879 1.00 81.88 213 LYS A CA 1
ATOM 1653 C C . LYS A 1 213 ? 15.478 12.656 -2.322 1.00 81.88 213 LYS A C 1
ATOM 1655 O O . LYS A 1 213 ? 14.500 13.367 -2.512 1.00 81.88 213 LYS A O 1
ATOM 1660 N N . SER A 1 214 ? 16.549 13.077 -1.648 1.00 77.25 214 SER A N 1
ATOM 1661 C CA . SER A 1 214 ? 16.644 14.420 -1.057 1.00 77.25 214 SER A CA 1
ATOM 1662 C C . SER A 1 214 ? 17.006 15.512 -2.071 1.00 77.25 214 SER A C 1
ATOM 1664 O O . SER A 1 214 ? 16.791 16.691 -1.802 1.00 77.25 214 SER A O 1
ATOM 1666 N N . ALA A 1 215 ? 17.579 15.133 -3.216 1.00 78.31 215 ALA A N 1
ATOM 1667 C CA . ALA A 1 215 ? 18.172 16.062 -4.177 1.00 78.31 215 ALA A CA 1
ATOM 1668 C C . ALA A 1 215 ? 17.373 16.211 -5.482 1.00 78.31 215 ALA A C 1
ATOM 1670 O O . ALA A 1 215 ? 17.648 17.130 -6.253 1.00 78.31 215 ALA A O 1
ATOM 1671 N N . ASN A 1 216 ? 16.415 15.316 -5.753 1.00 79.94 216 ASN A N 1
ATOM 1672 C CA . ASN A 1 216 ? 15.738 15.234 -7.046 1.00 79.94 216 ASN A CA 1
ATOM 1673 C C . ASN A 1 216 ? 14.227 15.078 -6.920 1.00 79.94 216 ASN A C 1
ATOM 1675 O O . ASN A 1 216 ? 13.734 14.433 -5.997 1.00 79.94 216 ASN A O 1
ATOM 1679 N N . ASP A 1 217 ? 13.504 15.578 -7.923 1.00 77.19 217 ASP A N 1
ATOM 1680 C CA . ASP A 1 217 ? 12.053 15.394 -8.020 1.00 77.19 217 ASP A CA 1
ATOM 1681 C C . ASP A 1 217 ? 11.675 13.943 -8.358 1.00 77.19 217 ASP A C 1
ATOM 1683 O O . ASP A 1 217 ? 10.595 13.470 -7.990 1.00 77.19 217 ASP A O 1
ATOM 1687 N N . MET A 1 218 ? 12.550 13.230 -9.079 1.00 81.06 218 MET A N 1
ATOM 1688 C CA . MET A 1 218 ? 12.328 11.843 -9.485 1.00 81.06 218 MET A CA 1
ATOM 1689 C C . MET A 1 218 ? 13.616 11.017 -9.478 1.00 81.06 218 MET A C 1
ATOM 1691 O O . MET A 1 218 ? 14.700 11.494 -9.816 1.00 81.06 218 MET A O 1
ATOM 1695 N N . VAL A 1 219 ? 13.484 9.743 -9.114 1.00 86.00 219 VAL A N 1
ATOM 1696 C CA . VAL A 1 219 ? 14.571 8.759 -9.123 1.00 86.00 219 VAL A CA 1
ATOM 1697 C C . VAL A 1 219 ? 14.122 7.573 -9.970 1.00 86.00 219 VAL A C 1
ATOM 1699 O O . VAL A 1 219 ? 13.086 6.968 -9.699 1.00 86.00 219 VAL A O 1
ATOM 1702 N N . PHE A 1 220 ? 14.885 7.254 -11.009 1.00 87.75 220 PHE A N 1
ATOM 1703 C CA . PHE A 1 220 ? 14.707 6.056 -11.821 1.00 87.75 220 PHE A CA 1
ATOM 1704 C C . PHE A 1 220 ? 15.692 4.997 -11.362 1.00 87.75 220 PHE A C 1
ATOM 1706 O O . PHE A 1 220 ? 16.867 5.295 -11.184 1.00 87.75 220 PHE A O 1
ATOM 1713 N N . ILE A 1 221 ? 15.232 3.761 -11.205 1.00 91.06 221 ILE A N 1
ATOM 1714 C CA . ILE A 1 221 ? 16.087 2.644 -10.811 1.00 91.06 221 ILE A CA 1
ATOM 1715 C C . ILE A 1 221 ? 15.820 1.475 -11.744 1.00 91.06 221 ILE A C 1
ATOM 1717 O O . ILE A 1 221 ? 14.667 1.212 -12.092 1.00 91.06 221 ILE A O 1
ATOM 1721 N N . TYR A 1 222 ? 16.875 0.788 -12.160 1.00 88.31 222 TYR A N 1
ATOM 1722 C CA . TYR A 1 222 ? 16.778 -0.441 -12.936 1.00 88.31 222 TYR A CA 1
ATOM 1723 C C . TYR A 1 222 ? 17.905 -1.409 -12.568 1.00 88.31 222 TYR A C 1
ATOM 1725 O O . TYR A 1 222 ? 18.931 -1.003 -12.026 1.00 88.31 222 TYR A O 1
ATOM 1733 N N . GLY A 1 223 ? 17.705 -2.685 -12.899 1.00 86.44 223 GLY A N 1
ATOM 1734 C CA . GLY A 1 223 ? 18.587 -3.774 -12.475 1.00 86.44 223 GLY A CA 1
ATOM 1735 C C . GLY A 1 223 ? 18.262 -4.262 -11.061 1.00 86.44 223 GLY A C 1
ATOM 1736 O O . GLY A 1 223 ? 17.665 -3.533 -10.269 1.00 86.44 223 GLY A O 1
ATOM 1737 N N . GLY A 1 224 ? 18.551 -5.532 -10.773 1.00 83.75 224 GLY A N 1
ATOM 1738 C CA . GLY A 1 224 ? 18.304 -6.148 -9.461 1.00 83.75 224 GLY A CA 1
ATOM 1739 C C . GLY A 1 224 ? 16.827 -6.246 -9.036 1.00 83.75 224 GLY A C 1
ATOM 1740 O O . GLY A 1 224 ? 16.543 -6.258 -7.840 1.00 83.75 224 GLY A O 1
ATOM 1741 N N . VAL A 1 225 ? 15.877 -6.227 -9.986 1.00 84.06 225 VAL A N 1
ATOM 1742 C CA . VAL A 1 225 ? 14.409 -6.266 -9.740 1.00 84.06 225 VAL A CA 1
ATOM 1743 C C . VAL A 1 225 ? 13.782 -7.621 -10.119 1.00 84.06 225 VAL A C 1
ATOM 1745 O O . VAL A 1 225 ? 12.561 -7.751 -10.195 1.00 84.06 225 VAL A O 1
ATOM 1748 N N . GLY A 1 226 ? 14.600 -8.614 -10.459 1.00 77.75 226 GLY A N 1
ATOM 1749 C CA . GLY A 1 226 ? 14.129 -9.944 -10.835 1.00 77.75 226 GLY A CA 1
ATOM 1750 C C . GLY A 1 226 ? 13.671 -10.808 -9.647 1.00 77.75 226 GLY A C 1
ATOM 1751 O O . GLY A 1 226 ? 13.612 -10.352 -8.505 1.00 77.75 226 GLY A O 1
ATOM 1752 N N . PRO A 1 227 ? 13.302 -12.074 -9.917 1.00 71.75 227 PRO A N 1
ATOM 1753 C CA . PRO A 1 227 ? 12.837 -13.014 -8.900 1.00 71.75 227 PRO A CA 1
ATOM 1754 C C . PRO A 1 227 ? 13.968 -13.664 -8.079 1.00 71.75 227 PRO A C 1
ATOM 1756 O O . PRO A 1 227 ? 13.693 -14.384 -7.114 1.00 71.75 227 PRO A O 1
ATOM 1759 N N . LEU A 1 228 ? 15.230 -13.490 -8.484 1.00 75.12 228 LEU A N 1
ATOM 1760 C CA . LEU A 1 228 ? 16.351 -14.224 -7.909 1.00 75.12 228 LEU A CA 1
ATOM 1761 C C . LEU A 1 228 ? 16.690 -13.682 -6.522 1.00 75.12 228 LEU A C 1
ATOM 1763 O O . LEU A 1 228 ? 16.506 -12.512 -6.220 1.00 75.12 228 LEU A O 1
ATOM 1767 N N . HIS A 1 229 ? 17.285 -14.521 -5.676 1.00 72.19 229 HIS A N 1
ATOM 1768 C CA . HIS A 1 229 ? 17.767 -14.089 -4.358 1.00 72.19 229 HIS A CA 1
ATOM 1769 C C . HIS A 1 229 ? 18.866 -13.017 -4.442 1.00 72.19 229 HIS A C 1
ATOM 1771 O O . HIS A 1 229 ? 19.111 -12.306 -3.472 1.00 72.19 229 HIS A O 1
ATOM 1777 N N . SER A 1 230 ? 19.540 -12.922 -5.591 1.00 78.25 230 SER A N 1
ATOM 1778 C CA . SER A 1 230 ? 20.492 -11.857 -5.894 1.00 78.25 230 SER A CA 1
ATOM 1779 C C . SER A 1 230 ? 19.816 -10.534 -6.255 1.00 78.25 230 SER A C 1
ATOM 1781 O O . SER A 1 230 ? 20.492 -9.519 -6.268 1.00 78.25 230 SER A O 1
ATOM 1783 N N . ASP A 1 231 ? 18.522 -10.507 -6.571 1.00 85.31 231 ASP A N 1
ATOM 1784 C CA . ASP A 1 231 ? 17.798 -9.279 -6.893 1.00 85.31 231 ASP A CA 1
ATOM 1785 C C . ASP A 1 231 ? 17.418 -8.541 -5.602 1.00 85.31 231 ASP A C 1
ATOM 1787 O O . ASP A 1 231 ? 16.482 -8.903 -4.889 1.00 85.31 231 ASP A O 1
ATOM 1791 N N . VAL A 1 232 ? 18.179 -7.498 -5.270 1.00 90.06 232 VAL A N 1
ATOM 1792 C CA . VAL A 1 232 ? 18.058 -6.786 -3.986 1.00 90.06 232 VAL A CA 1
ATOM 1793 C C . VAL A 1 232 ? 17.488 -5.377 -4.109 1.00 90.06 232 VAL A C 1
ATOM 1795 O O . VAL A 1 232 ? 17.266 -4.717 -3.091 1.00 90.06 232 VAL A O 1
ATOM 1798 N N . THR A 1 233 ? 17.224 -4.891 -5.323 1.00 91.50 233 THR A N 1
ATOM 1799 C CA . THR A 1 233 ? 16.860 -3.487 -5.563 1.00 91.50 233 THR A CA 1
ATOM 1800 C C . THR A 1 233 ? 15.587 -3.096 -4.824 1.00 91.50 233 THR A C 1
ATOM 1802 O O . THR A 1 233 ? 15.533 -2.047 -4.183 1.00 91.50 233 THR A O 1
ATOM 1805 N N . VAL A 1 234 ? 14.576 -3.967 -4.851 1.00 88.44 234 VAL A N 1
ATOM 1806 C CA . VAL A 1 234 ? 13.304 -3.772 -4.138 1.00 88.44 234 VAL A CA 1
ATOM 1807 C C . VAL A 1 234 ? 13.534 -3.691 -2.624 1.00 88.44 234 VAL A C 1
ATOM 1809 O O . VAL A 1 234 ? 13.007 -2.800 -1.958 1.00 88.44 234 VAL A O 1
ATOM 1812 N N . ALA A 1 235 ? 14.372 -4.569 -2.072 1.00 88.06 235 ALA A N 1
ATOM 1813 C CA . ALA A 1 235 ? 14.693 -4.578 -0.648 1.00 88.06 235 ALA A CA 1
ATOM 1814 C C . ALA A 1 235 ? 15.486 -3.333 -0.214 1.00 88.06 235 ALA A C 1
ATOM 1816 O O . ALA A 1 235 ? 15.177 -2.741 0.823 1.00 88.06 235 ALA A O 1
ATOM 1817 N N . GLY A 1 236 ? 16.464 -2.893 -1.012 1.00 91.75 236 GLY A N 1
ATOM 1818 C CA . GLY A 1 236 ? 17.219 -1.660 -0.759 1.00 91.75 236 GLY A CA 1
ATOM 1819 C C . GLY A 1 236 ? 16.328 -0.418 -0.791 1.00 91.75 236 GLY A C 1
ATOM 1820 O O . GLY A 1 236 ? 16.381 0.426 0.102 1.00 91.75 236 GLY A O 1
ATOM 1821 N N . VAL A 1 237 ? 15.412 -0.361 -1.757 1.00 90.50 237 VAL A N 1
ATOM 1822 C CA . VAL A 1 237 ? 14.348 0.645 -1.818 1.00 90.50 237 VAL A CA 1
ATOM 1823 C C . VAL A 1 237 ? 13.480 0.638 -0.553 1.00 90.50 237 VAL A C 1
ATOM 1825 O O . VAL A 1 237 ? 13.234 1.695 0.029 1.00 90.50 237 VAL A O 1
ATOM 1828 N N . ALA A 1 238 ? 13.018 -0.536 -0.109 1.00 85.75 238 ALA A N 1
ATOM 1829 C CA . ALA A 1 238 ? 12.188 -0.658 1.089 1.00 85.75 238 ALA A CA 1
ATOM 1830 C C . ALA A 1 238 ? 12.916 -0.100 2.318 1.00 85.75 238 ALA A C 1
ATOM 1832 O O . ALA A 1 238 ? 12.347 0.672 3.095 1.00 85.75 238 ALA A O 1
ATOM 1833 N N . LYS A 1 239 ? 14.203 -0.446 2.441 1.00 88.25 239 LYS A N 1
ATOM 1834 C CA . LYS A 1 239 ? 15.086 0.022 3.507 1.00 88.25 239 LYS A CA 1
ATOM 1835 C C . LYS A 1 239 ? 15.250 1.543 3.492 1.00 88.25 239 LYS A C 1
ATOM 1837 O O . LYS A 1 239 ? 15.094 2.151 4.547 1.00 88.25 239 LYS A O 1
ATOM 1842 N N . ALA A 1 240 ? 15.493 2.161 2.333 1.00 89.12 240 ALA A N 1
ATOM 1843 C CA . ALA A 1 240 ? 15.618 3.620 2.219 1.00 89.12 240 ALA A CA 1
ATOM 1844 C C . ALA A 1 240 ? 14.351 4.358 2.687 1.00 89.12 240 ALA A C 1
ATOM 1846 O O . ALA A 1 240 ? 14.413 5.392 3.343 1.00 89.12 240 ALA A O 1
ATOM 1847 N N . PHE A 1 241 ? 13.174 3.798 2.408 1.00 83.88 241 PHE A N 1
ATOM 1848 C CA . PHE A 1 241 ? 11.902 4.401 2.808 1.00 83.88 241 PHE A CA 1
ATOM 1849 C C . PHE A 1 241 ? 11.437 3.989 4.211 1.00 83.88 241 PHE A C 1
ATOM 1851 O O . PHE A 1 241 ? 10.396 4.465 4.664 1.00 83.88 241 PHE A O 1
ATOM 1858 N N . GLY A 1 242 ? 12.183 3.125 4.908 1.00 83.19 242 GLY A N 1
ATOM 1859 C CA . GLY A 1 242 ? 11.798 2.609 6.222 1.00 83.19 242 GLY A CA 1
ATOM 1860 C C . GLY A 1 242 ? 10.496 1.803 6.192 1.00 83.19 242 GLY A C 1
ATOM 1861 O O . GLY A 1 242 ? 9.750 1.798 7.170 1.00 83.19 242 GLY A O 1
ATOM 1862 N N . VAL A 1 243 ? 10.190 1.154 5.066 1.00 79.44 243 VAL A N 1
ATOM 1863 C CA . VAL A 1 243 ? 8.966 0.366 4.877 1.00 79.44 243 VAL A CA 1
ATOM 1864 C C . VAL A 1 243 ? 9.273 -1.127 4.861 1.00 79.44 243 VAL A C 1
ATOM 1866 O O . VAL A 1 243 ? 10.347 -1.561 4.449 1.00 79.44 243 VAL A O 1
ATOM 1869 N N . ARG A 1 244 ? 8.308 -1.940 5.300 1.00 76.06 244 ARG A N 1
ATOM 1870 C CA . ARG A 1 244 ? 8.394 -3.400 5.181 1.00 76.06 244 ARG A CA 1
ATOM 1871 C C . ARG A 1 244 ? 7.869 -3.846 3.821 1.00 76.06 244 ARG A C 1
ATOM 1873 O O . ARG A 1 244 ? 6.854 -3.334 3.353 1.00 76.06 244 ARG A O 1
ATOM 1880 N N . MET A 1 245 ? 8.535 -4.829 3.224 1.00 75.12 245 MET A N 1
ATOM 1881 C CA . MET A 1 245 ? 8.017 -5.531 2.052 1.00 75.12 245 MET A CA 1
ATOM 1882 C C . MET A 1 245 ? 6.890 -6.473 2.480 1.00 75.12 245 MET A C 1
ATOM 1884 O O . MET A 1 245 ? 7.001 -7.141 3.510 1.00 75.12 245 MET A O 1
ATOM 1888 N N . ALA A 1 246 ? 5.814 -6.522 1.700 1.00 71.12 246 ALA A N 1
ATOM 1889 C CA . ALA A 1 246 ? 4.676 -7.402 1.935 1.00 71.12 246 ALA A CA 1
ATOM 1890 C C . ALA A 1 246 ? 4.194 -7.993 0.604 1.00 71.12 246 ALA A C 1
ATOM 1892 O O . ALA A 1 246 ? 4.196 -7.255 -0.385 1.00 71.12 246 ALA A O 1
ATOM 1893 N N . PRO A 1 247 ? 3.809 -9.284 0.562 1.00 66.56 247 PRO A N 1
ATOM 1894 C CA . PRO A 1 247 ? 3.342 -9.925 -0.660 1.00 66.56 247 PRO A CA 1
ATOM 1895 C C . PRO A 1 247 ? 2.196 -9.163 -1.324 1.00 66.56 247 PRO A C 1
ATOM 1897 O O . PRO A 1 247 ? 1.252 -8.756 -0.650 1.00 66.56 247 PRO A O 1
ATOM 1900 N N . ASP A 1 248 ? 2.279 -8.988 -2.643 1.00 71.38 248 ASP A N 1
ATOM 1901 C CA . ASP A 1 248 ? 1.174 -8.487 -3.461 1.00 71.38 248 ASP A CA 1
ATOM 1902 C C . ASP A 1 248 ? 0.493 -9.690 -4.126 1.00 71.38 248 ASP A C 1
ATOM 1904 O O . ASP A 1 248 ? 0.950 -10.196 -5.153 1.00 71.38 248 ASP A O 1
ATOM 1908 N N . GLU A 1 249 ? -0.584 -10.174 -3.501 1.00 71.31 249 GLU A N 1
ATOM 1909 C CA . GLU A 1 249 ? -1.338 -11.335 -3.989 1.00 71.31 249 GLU A CA 1
ATOM 1910 C C . GLU A 1 249 ? -1.968 -11.097 -5.369 1.00 71.31 249 GLU A C 1
ATOM 1912 O O . GLU A 1 249 ? -2.105 -12.036 -6.152 1.00 71.31 249 GLU A O 1
ATOM 1917 N N . GLU A 1 250 ? -2.344 -9.856 -5.691 1.00 68.69 250 GLU A N 1
ATOM 1918 C CA . GLU A 1 250 ? -2.958 -9.517 -6.978 1.00 68.69 250 GLU A CA 1
ATOM 1919 C C . GLU A 1 250 ? -1.928 -9.559 -8.099 1.00 68.69 250 GLU A C 1
ATOM 1921 O O . GLU A 1 250 ? -2.192 -10.081 -9.185 1.00 68.69 250 GLU A O 1
ATOM 1926 N N . PHE A 1 251 ? -0.734 -9.032 -7.833 1.00 70.06 251 PHE A N 1
ATOM 1927 C CA . PHE A 1 251 ? 0.376 -9.143 -8.762 1.00 70.06 251 PHE A CA 1
ATOM 1928 C C . PHE A 1 251 ? 0.822 -10.600 -8.919 1.00 70.06 251 PHE A C 1
ATOM 1930 O O . PHE A 1 251 ? 1.054 -11.045 -10.041 1.00 70.06 251 PHE A O 1
ATOM 1937 N N . GLU A 1 252 ? 0.856 -11.376 -7.833 1.00 70.81 252 GLU A N 1
ATOM 1938 C CA . GLU A 1 252 ? 1.141 -12.811 -7.894 1.00 70.81 252 GLU A CA 1
ATOM 1939 C C . GLU A 1 252 ? 0.114 -13.561 -8.762 1.00 70.81 252 GLU A C 1
ATOM 1941 O O . GLU A 1 252 ? 0.485 -14.382 -9.602 1.00 70.81 252 GLU A O 1
ATOM 1946 N N . GLU A 1 253 ? -1.178 -13.258 -8.624 1.00 70.38 253 GLU A N 1
ATOM 1947 C CA . GLU A 1 253 ? -2.239 -13.835 -9.456 1.00 70.38 253 GLU A CA 1
ATOM 1948 C C . GLU A 1 253 ? -2.115 -13.401 -10.926 1.00 70.38 253 GLU A C 1
ATOM 1950 O O . GLU A 1 253 ? -2.232 -14.231 -11.833 1.00 70.38 253 GLU A O 1
ATOM 1955 N N . HIS A 1 254 ? -1.774 -12.136 -11.181 1.00 73.56 254 HIS A N 1
ATOM 1956 C CA . HIS A 1 254 ? -1.491 -11.642 -12.528 1.00 73.56 254 HIS A CA 1
ATOM 1957 C C . HIS A 1 254 ? -0.317 -12.387 -13.184 1.00 73.56 254 HIS A C 1
ATOM 1959 O O . HIS A 1 254 ? -0.422 -12.817 -14.336 1.00 73.56 254 HIS A O 1
ATOM 1965 N N . LEU A 1 255 ? 0.775 -12.609 -12.444 1.00 72.31 255 LEU A N 1
ATOM 1966 C CA . LEU A 1 255 ? 1.917 -13.398 -12.912 1.00 72.31 255 LEU A CA 1
ATOM 1967 C C . LEU A 1 255 ? 1.533 -14.853 -13.178 1.00 72.31 255 LEU A C 1
ATOM 1969 O O . LEU A 1 255 ? 1.936 -15.405 -14.200 1.00 72.31 255 LEU A O 1
ATOM 1973 N N . ARG A 1 256 ? 0.715 -15.468 -12.314 1.00 73.88 256 ARG A N 1
ATOM 1974 C CA . ARG A 1 256 ? 0.199 -16.830 -12.538 1.00 73.88 256 ARG A CA 1
ATOM 1975 C C . ARG A 1 256 ? -0.615 -16.922 -13.829 1.00 73.88 256 ARG A C 1
ATOM 1977 O O . ARG A 1 256 ? -0.464 -17.893 -14.566 1.00 73.88 256 ARG A O 1
ATOM 1984 N N . HIS A 1 257 ? -1.427 -15.913 -14.139 1.00 76.06 257 HIS A N 1
ATOM 1985 C CA . HIS A 1 257 ? -2.171 -15.857 -15.401 1.00 76.06 257 HIS A CA 1
ATOM 1986 C C . HIS A 1 257 ? -1.269 -15.681 -16.630 1.00 76.06 257 HIS A C 1
ATOM 1988 O O . HIS A 1 257 ? -1.550 -16.272 -17.672 1.00 76.06 257 HIS A O 1
ATOM 1994 N N . LEU A 1 258 ? -0.196 -14.894 -16.519 1.00 73.56 258 LEU A N 1
ATOM 1995 C CA . LEU A 1 258 ? 0.760 -14.648 -17.606 1.00 73.56 258 LEU A CA 1
ATOM 1996 C C . LEU A 1 258 ? 1.683 -15.841 -17.883 1.00 73.56 258 LEU A C 1
ATOM 1998 O O . LEU A 1 258 ? 1.982 -16.127 -19.041 1.00 73.56 258 LEU A O 1
ATOM 2002 N N . ILE A 1 259 ? 2.155 -16.514 -16.833 1.00 71.50 259 ILE A N 1
ATOM 2003 C CA . ILE A 1 259 ? 3.227 -17.519 -16.909 1.00 71.50 259 ILE A CA 1
ATOM 2004 C C . ILE A 1 259 ? 2.660 -18.961 -16.925 1.00 71.50 259 ILE A C 1
ATOM 2006 O O . ILE A 1 259 ? 3.326 -19.892 -17.383 1.00 71.50 259 ILE A O 1
ATOM 2010 N N . GLY A 1 260 ? 1.397 -19.156 -16.517 1.00 64.19 260 GLY A N 1
ATOM 2011 C CA . GLY A 1 260 ? 0.732 -20.463 -16.426 1.00 64.19 260 GLY A CA 1
ATOM 2012 C C . GLY A 1 260 ? 1.279 -21.353 -15.295 1.00 64.19 260 GLY A C 1
ATOM 2013 O O . GLY A 1 260 ? 2.171 -20.961 -14.551 1.00 64.19 260 GLY A O 1
ATOM 2014 N N . GLU A 1 261 ? 0.789 -22.596 -15.168 1.00 56.84 261 GLU A N 1
ATOM 2015 C CA . GLU A 1 261 ? 1.250 -23.569 -14.145 1.00 56.84 261 GLU A CA 1
ATOM 2016 C C . GLU A 1 261 ? 2.691 -24.096 -14.357 1.00 56.84 261 GLU A C 1
ATOM 2018 O O . GLU A 1 261 ? 3.146 -24.989 -13.646 1.00 56.84 261 GLU A O 1
ATOM 2023 N N . LYS A 1 262 ? 3.444 -23.579 -15.336 1.00 49.75 262 LYS A N 1
ATOM 2024 C CA . LYS A 1 262 ? 4.746 -24.137 -15.748 1.00 49.75 262 LYS A CA 1
ATOM 2025 C C . LYS A 1 262 ? 5.960 -23.648 -14.947 1.00 49.75 262 LYS A C 1
ATOM 2027 O O . LYS A 1 262 ? 7.088 -23.948 -15.332 1.00 49.75 262 LYS A O 1
ATOM 2032 N N . CYS A 1 263 ? 5.774 -22.954 -13.827 1.00 47.09 263 CYS A N 1
ATOM 2033 C CA . CYS A 1 263 ? 6.886 -22.638 -12.930 1.00 47.09 263 CYS A CA 1
ATOM 2034 C C . CYS A 1 263 ? 7.120 -23.779 -11.933 1.00 47.09 263 CYS A C 1
ATOM 2036 O O . CYS A 1 263 ? 6.490 -23.854 -10.884 1.00 47.09 263 CYS A O 1
ATOM 2038 N N . THR A 1 264 ? 8.081 -24.645 -12.256 1.00 44.06 264 THR A N 1
ATOM 2039 C CA . THR A 1 264 ? 8.721 -25.594 -11.326 1.00 44.06 264 THR A CA 1
ATOM 2040 C C . THR A 1 264 ? 9.857 -24.953 -10.510 1.00 44.06 264 THR A C 1
ATOM 2042 O O . THR A 1 264 ? 10.650 -25.672 -9.909 1.00 44.06 264 THR A O 1
ATOM 2045 N N . GLY A 1 265 ? 9.974 -23.619 -10.522 1.00 47.47 265 GLY A N 1
ATOM 2046 C CA . GLY A 1 265 ? 10.896 -22.862 -9.670 1.00 47.47 265 GLY A CA 1
ATOM 2047 C C . GLY A 1 265 ? 10.350 -22.750 -8.249 1.00 47.47 265 GLY A C 1
ATOM 2048 O O . GLY A 1 265 ? 9.131 -22.740 -8.054 1.00 47.47 265 GLY A O 1
ATOM 2049 N N . ASP A 1 266 ? 11.244 -22.727 -7.261 1.00 42.94 266 ASP A N 1
ATOM 2050 C CA . ASP A 1 266 ? 10.896 -22.675 -5.841 1.00 42.94 266 ASP A CA 1
ATOM 2051 C C . ASP A 1 266 ? 9.857 -21.568 -5.588 1.00 42.94 266 ASP A C 1
ATOM 2053 O O . ASP A 1 266 ? 9.994 -20.445 -6.071 1.00 42.94 266 ASP A O 1
ATOM 2057 N N . LYS A 1 267 ? 8.799 -21.866 -4.823 1.00 44.97 267 LYS A N 1
ATOM 2058 C CA . LYS A 1 267 ? 7.681 -20.936 -4.551 1.00 44.97 267 LYS A CA 1
ATOM 2059 C C . LYS A 1 267 ? 8.137 -19.627 -3.885 1.00 44.97 267 LYS A C 1
ATOM 2061 O O . LYS A 1 267 ? 7.331 -18.713 -3.724 1.00 44.97 267 LYS A O 1
ATOM 2066 N N . ASN A 1 268 ? 9.400 -19.550 -3.473 1.00 42.47 268 ASN A N 1
ATOM 2067 C CA . ASN A 1 268 ? 10.057 -18.356 -2.962 1.00 42.47 268 ASN A CA 1
ATOM 2068 C C . ASN A 1 268 ? 10.535 -17.392 -4.061 1.00 42.47 268 ASN A C 1
ATOM 2070 O O . ASN A 1 268 ? 10.518 -16.194 -3.818 1.00 42.47 268 ASN A O 1
ATOM 2074 N N . GLU A 1 269 ? 10.871 -17.858 -5.269 1.00 40.59 269 GLU A N 1
ATOM 2075 C CA . GLU A 1 269 ? 11.378 -16.999 -6.357 1.00 40.59 269 GLU A CA 1
ATOM 2076 C C . GLU A 1 269 ? 10.281 -16.085 -6.929 1.00 40.59 269 GLU A C 1
ATOM 2078 O O . GLU A 1 269 ? 10.511 -14.917 -7.227 1.00 40.59 269 GLU A O 1
ATOM 2083 N N . VAL A 1 270 ? 9.038 -16.572 -7.005 1.00 39.22 270 VAL A N 1
ATOM 2084 C CA . VAL A 1 270 ? 7.889 -15.765 -7.464 1.00 39.22 270 VAL A CA 1
ATOM 2085 C C . VAL A 1 270 ? 7.489 -14.704 -6.426 1.00 39.22 270 VAL A C 1
ATOM 2087 O O . VAL A 1 270 ? 6.998 -13.637 -6.790 1.00 39.22 270 VAL A O 1
ATOM 2090 N N . LYS A 1 271 ? 7.752 -14.953 -5.134 1.00 37.56 271 LYS A N 1
ATOM 2091 C CA . LYS A 1 271 ? 7.470 -14.006 -4.040 1.00 37.56 271 LYS A CA 1
ATOM 2092 C C . LYS A 1 271 ? 8.407 -12.798 -4.028 1.00 37.56 271 LYS A C 1
ATOM 2094 O O . LYS A 1 271 ? 8.087 -11.812 -3.374 1.00 37.56 271 LYS A O 1
ATOM 2099 N N . SER A 1 272 ? 9.542 -12.849 -4.722 1.00 36.62 272 SER A N 1
ATOM 2100 C CA . SER A 1 272 ? 10.506 -11.742 -4.764 1.00 36.62 272 SER A CA 1
ATOM 2101 C C . SER A 1 272 ? 10.078 -10.621 -5.715 1.00 36.62 272 SER A C 1
ATOM 2103 O O . SER A 1 272 ? 10.550 -9.497 -5.576 1.00 36.62 272 SER A O 1
ATOM 2105 N N . LEU A 1 273 ? 9.137 -10.881 -6.638 1.00 36.00 273 LEU A N 1
ATOM 2106 C CA . LEU A 1 273 ? 8.655 -9.908 -7.633 1.00 36.00 273 LEU A CA 1
ATOM 2107 C C . LEU A 1 273 ? 7.730 -8.823 -7.034 1.00 36.00 273 LEU A C 1
ATOM 2109 O O . LEU A 1 273 ? 6.924 -8.213 -7.730 1.00 36.00 273 LEU A O 1
ATOM 2113 N N . LEU A 1 274 ? 7.820 -8.588 -5.726 1.00 39.38 274 LEU A N 1
ATOM 2114 C CA . LEU A 1 274 ? 6.988 -7.659 -4.971 1.00 39.38 274 LEU A CA 1
ATOM 2115 C C . LEU A 1 274 ? 7.231 -6.221 -5.426 1.00 39.38 274 LEU A C 1
ATOM 2117 O O . LEU A 1 274 ? 8.242 -5.599 -5.108 1.00 39.38 274 LEU A O 1
ATOM 2121 N N . MET A 1 275 ? 6.268 -5.657 -6.141 1.00 33.06 275 MET A N 1
ATOM 2122 C CA . MET A 1 275 ? 6.293 -4.246 -6.492 1.00 33.06 275 MET A CA 1
ATOM 2123 C C . MET A 1 275 ? 5.937 -3.407 -5.254 1.00 33.06 275 MET A C 1
ATOM 2125 O O . MET A 1 275 ? 4.836 -3.502 -4.715 1.00 33.06 275 MET A O 1
ATOM 2129 N N . ILE A 1 276 ? 6.869 -2.572 -4.784 1.00 35.09 276 ILE A N 1
ATOM 2130 C CA . ILE A 1 276 ? 6.643 -1.680 -3.638 1.00 35.09 276 ILE A CA 1
ATOM 2131 C C . ILE A 1 276 ? 5.809 -0.467 -4.054 1.00 35.09 276 ILE A C 1
ATOM 2133 O O . ILE A 1 276 ? 6.094 0.239 -5.022 1.00 35.09 276 ILE A O 1
ATOM 2137 N N . LYS A 1 277 ? 4.787 -0.190 -3.243 1.00 29.22 277 LYS A N 1
ATOM 2138 C CA . LYS A 1 277 ? 3.942 1.000 -3.309 1.00 29.22 277 LYS A CA 1
ATOM 2139 C C . LYS A 1 277 ? 4.720 2.215 -2.784 1.00 29.22 277 LYS A C 1
ATOM 2141 O O . LYS A 1 277 ? 4.740 2.464 -1.583 1.00 29.22 277 LYS A O 1
ATOM 2146 N N . PHE A 1 278 ? 5.315 3.017 -3.663 1.00 29.94 278 PHE A N 1
ATOM 2147 C CA . PHE A 1 278 ? 5.754 4.361 -3.276 1.00 29.94 278 PHE A CA 1
ATOM 2148 C C . PHE A 1 278 ? 4.537 5.285 -3.208 1.00 29.94 278 PHE A C 1
ATOM 2150 O O . PHE A 1 278 ? 3.946 5.644 -4.227 1.00 29.94 278 PHE A O 1
ATOM 2157 N N . HIS A 1 279 ? 4.114 5.656 -2.002 1.00 26.81 279 HIS A N 1
ATOM 2158 C CA . HIS A 1 279 ? 3.251 6.820 -1.828 1.00 26.81 279 HIS A CA 1
ATOM 2159 C C . HIS A 1 279 ? 4.129 8.062 -1.731 1.00 26.81 279 HIS A C 1
ATOM 2161 O O . HIS A 1 279 ? 5.032 8.134 -0.904 1.00 26.81 279 HIS A O 1
ATOM 2167 N N . ARG A 1 280 ? 3.866 9.011 -2.634 1.00 25.95 280 ARG A N 1
ATOM 2168 C CA . ARG A 1 280 ? 4.423 10.364 -2.629 1.00 25.95 280 ARG A CA 1
ATOM 2169 C C . ARG A 1 280 ? 4.247 10.974 -1.230 1.00 25.95 280 ARG A C 1
ATOM 2171 O O . ARG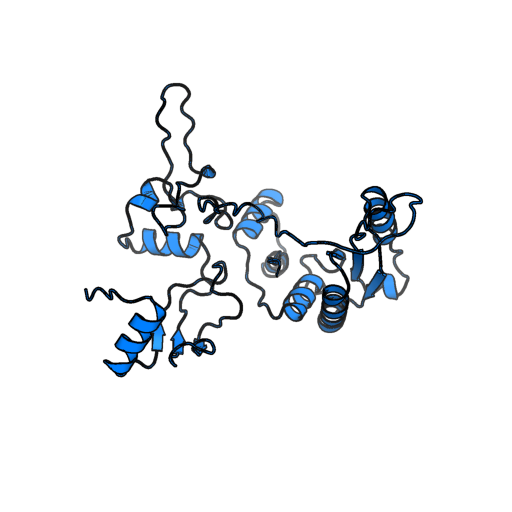 A 1 280 ? 3.134 10.922 -0.701 1.00 25.95 280 ARG A O 1
ATOM 2178 N N . PHE A 1 281 ? 5.338 11.501 -0.676 1.00 32.25 281 PHE A N 1
ATOM 2179 C CA . PHE A 1 281 ? 5.313 12.436 0.449 1.00 32.25 281 PHE A CA 1
ATOM 2180 C C . PHE A 1 281 ? 4.600 13.734 0.048 1.00 32.25 281 PHE A C 1
ATOM 2182 O O . PHE A 1 281 ? 4.648 14.082 -1.158 1.00 32.25 281 PHE A O 1
#